Protein AF-0000000080270845 (afdb_homodimer)

Radius of gyration: 18.9 Å; Cα contacts (8 Å, |Δi|>4): 532; chains: 2; bounding box: 46×49×44 Å

Foldseek 3Di:
DPLLVVLQVLLVLLQVLLVVLQVCLVVVVLLSSLVSLVSSLVSLVVSVVSCVVSVHDDPVSLVSNLVSLLSSLFQSLLSSLCRLLVLVVVPPLSVVLSPLRSVLLNVLSVCVSPDDPPQFRAFDHSSVLSNVSSVVCNVCNVPSHPVVVNSVSSVVNSCRSNGRHGPGPD/DPLLVVLQVLLVLLQVLLVVLQVCLVVVVLLSSLVSLVSSLVSLVVSVVSCVVSVHDDPVSLVSNLVSLLSSLFQSLLSSLCSLLVLVVVPPLSVVLSPLRSVLLNVLSVCVSPDDPPQFRAFDHSSVLSNVSSVVCNVCNVPSHPVVVNSVSSVVNSCRSNGRHGPGPD

Sequence (340 aa):
MEKSFIPNILTFGNLVFGLLSLLMTFQANYKLSVIFILLAALMDRYDGQVARLLKVSSELGKELDSLADLVSFGVAPAVLIFILYDFISLGNLGYICFLVYPVAGAYRLARYNNSTFNNVYTGIPITLAGILVALYALVTLNSPHNFPLTIIIMFILSYLMVSKFQIKKRMEKSFIPNILTFGNLVFGLLSLLMTFQANYKLSVIFILLAALMDRYDGQVARLLKVSSELGKELDSLADLVSFGVAPAVLIFILYDFISLGNLGYICFLVYPVAGAYRLARYNNSTFNNVYTGIPITLAGILVALYALVTLNSPHNFPLTIIIMFILSYLMVSKFQIKKR

Nearest PDB structures (foldseek):
  7b1k-assembly1_A  TM=8.593E-01  e=4.204E-07  Methanocaldococcus jannaschii DSM 2661
  6wmv-assembly1_A  TM=6.850E-01  e=4.261E-03  Archaeoglobus fulgidus
  4mnd-assembly1_A-2  TM=7.074E-01  e=2.695E-02  Archaeoglobus fulgidus
  6wm5-assembly1_A  TM=6.655E-01  e=1.580E-02  Archaeoglobus fulgidus
  6h53-assembly1_A  TM=6.558E-01  e=4.598E-02  Mycobacterium tuberculosis H37Rv

Organism: NCBI:txid1552

pLDDT: mean 90.5, std 13.66, range [36.38, 98.94]

Structure (mmCIF, N/CA/C/O backbone):
data_AF-0000000080270845-model_v1
#
loop_
_entity.id
_entity.type
_entity.pdbx_description
1 polymer 'CDP-diacylglycerol--serine O-phosphatidyltransferase'
#
loop_
_atom_site.group_PDB
_atom_site.id
_atom_site.type_symbol
_atom_site.label_atom_id
_atom_site.label_alt_id
_atom_site.label_comp_id
_atom_site.label_asym_id
_atom_site.label_entity_id
_atom_site.label_seq_id
_atom_site.pdbx_PDB_ins_code
_atom_site.Cartn_x
_atom_site.Cartn_y
_atom_site.Cartn_z
_atom_site.occupancy
_atom_site.B_iso_or_equiv
_atom_site.auth_seq_id
_atom_site.auth_comp_id
_atom_site.auth_asym_id
_atom_site.auth_atom_id
_atom_site.pdbx_PDB_model_num
ATOM 1 N N . MET A 1 1 ? -12.016 25.062 -11.758 1 44.72 1 MET A N 1
ATOM 2 C CA . MET A 1 1 ? -11.539 23.703 -11.523 1 44.72 1 MET A CA 1
ATOM 3 C C . MET A 1 1 ? -10.141 23.703 -10.906 1 44.72 1 MET A C 1
ATOM 5 O O . MET A 1 1 ? -9.242 24.391 -11.414 1 44.72 1 MET A O 1
ATOM 9 N N . GLU A 1 2 ? -10.023 23.328 -9.562 1 66.5 2 GLU A N 1
ATOM 10 C CA . GLU A 1 2 ? -8.883 23.656 -8.711 1 66.5 2 GLU A CA 1
ATOM 11 C C . GLU A 1 2 ? -7.59 23.094 -9.281 1 66.5 2 GLU A C 1
ATOM 13 O O . GLU A 1 2 ? -7.59 22 -9.859 1 66.5 2 GLU A O 1
ATOM 18 N N . LYS A 1 3 ? -6.73 23.938 -9.836 1 78.88 3 LYS A N 1
ATOM 19 C CA . LYS A 1 3 ? -5.414 23.719 -10.43 1 78.88 3 LYS A CA 1
ATOM 20 C C . LYS A 1 3 ? -4.75 22.484 -9.82 1 78.88 3 LYS A C 1
ATOM 22 O O . LYS A 1 3 ? -3.861 21.875 -10.438 1 78.88 3 LYS A O 1
ATOM 27 N N . SER A 1 4 ? -5.25 22.031 -8.727 1 85.5 4 SER A N 1
ATOM 28 C CA . SER A 1 4 ? -4.633 20.891 -8.062 1 85.5 4 SER A CA 1
ATOM 29 C C . SER A 1 4 ? -5.203 19.578 -8.578 1 85.5 4 SER A C 1
ATOM 31 O O . SER A 1 4 ? -4.684 18.5 -8.266 1 85.5 4 SER A O 1
ATOM 33 N N . PHE A 1 5 ? -6.125 19.688 -9.469 1 84.44 5 PHE A N 1
ATOM 34 C CA . PHE A 1 5 ? -6.82 18.516 -9.984 1 84.44 5 PHE A CA 1
ATOM 35 C C . PHE A 1 5 ? -5.898 17.688 -10.875 1 84.44 5 PHE A C 1
ATOM 37 O O . PHE A 1 5 ? -5.883 16.453 -10.781 1 84.44 5 PHE A O 1
ATOM 44 N N . ILE A 1 6 ? -5.121 18.25 -11.664 1 86.31 6 ILE A N 1
ATOM 45 C CA . ILE A 1 6 ? -4.281 17.578 -12.641 1 86.31 6 ILE A CA 1
ATOM 46 C C . ILE A 1 6 ? -3.207 16.766 -11.922 1 86.31 6 ILE A C 1
ATOM 48 O O . ILE A 1 6 ? -3.086 15.555 -12.133 1 86.31 6 ILE A O 1
ATOM 52 N N . PRO A 1 7 ? -2.494 17.359 -11.016 1 88.38 7 PRO A N 1
ATOM 53 C CA . PRO A 1 7 ? -1.507 16.562 -10.281 1 88.38 7 PRO A CA 1
ATOM 54 C C . PRO A 1 7 ? -2.137 15.414 -9.508 1 88.38 7 PRO A C 1
ATOM 56 O O . PRO A 1 7 ? -1.547 14.336 -9.414 1 88.38 7 PRO A O 1
ATOM 59 N N . ASN A 1 8 ? -3.279 15.594 -9.039 1 90.81 8 ASN A N 1
ATOM 60 C CA . ASN A 1 8 ? -3.953 14.539 -8.289 1 90.81 8 ASN A CA 1
ATOM 61 C C . ASN A 1 8 ? -4.332 13.367 -9.18 1 90.81 8 ASN A C 1
ATOM 63 O O . ASN A 1 8 ? -4.246 12.211 -8.758 1 90.81 8 ASN A O 1
ATOM 67 N N . ILE A 1 9 ? -4.73 13.633 -10.352 1 92.94 9 ILE A N 1
ATOM 68 C CA . ILE A 1 9 ? -5.07 12.578 -11.305 1 92.94 9 ILE A CA 1
ATOM 69 C C . ILE A 1 9 ? -3.83 11.75 -11.617 1 92.94 9 ILE A C 1
ATOM 71 O O . ILE A 1 9 ? -3.904 10.523 -11.703 1 92.94 9 ILE A O 1
ATOM 75 N N . LEU A 1 10 ? -2.754 12.391 -11.742 1 94.81 10 LEU A N 1
ATOM 76 C CA . LEU A 1 10 ? -1.498 11.703 -12.008 1 94.81 10 LEU A CA 1
ATOM 77 C C . LEU A 1 10 ? -1.088 10.836 -10.82 1 94.81 10 LEU A C 1
ATOM 79 O O . LEU A 1 10 ? -0.604 9.719 -11 1 94.81 10 LEU A O 1
ATOM 83 N N . THR A 1 11 ? -1.332 11.367 -9.641 1 96.25 11 THR A N 1
ATOM 84 C CA . THR A 1 11 ? -1.023 10.602 -8.438 1 96.25 11 THR A CA 1
ATOM 85 C C . THR A 1 11 ? -1.903 9.359 -8.344 1 96.25 11 THR A C 1
ATOM 87 O O . THR A 1 11 ? -1.426 8.281 -7.984 1 96.25 11 THR A O 1
ATOM 90 N N . PHE A 1 12 ? -3.156 9.516 -8.711 1 97.19 12 PHE A N 1
ATOM 91 C CA . PHE A 1 12 ? -4.039 8.352 -8.758 1 97.19 12 PHE A CA 1
ATOM 92 C C . PHE A 1 12 ? -3.559 7.348 -9.797 1 97.19 12 PHE A C 1
ATOM 94 O O . PHE A 1 12 ? -3.65 6.137 -9.586 1 97.19 12 PHE A O 1
ATOM 101 N N . GLY A 1 13 ? -3.109 7.883 -10.906 1 98.19 13 GLY A N 1
ATOM 102 C CA . GLY A 1 13 ? -2.514 7.008 -11.906 1 98.19 13 GLY A CA 1
ATOM 103 C C . GLY A 1 13 ? -1.343 6.203 -11.367 1 98.19 13 GLY A C 1
ATOM 104 O O . GLY A 1 13 ? -1.231 5.008 -11.641 1 98.19 13 GLY A O 1
ATOM 105 N N . ASN A 1 14 ? -0.465 6.867 -10.617 1 98.5 14 ASN A N 1
ATOM 106 C CA . ASN A 1 14 ? 0.639 6.195 -9.938 1 98.5 14 ASN A CA 1
ATOM 107 C C . ASN A 1 14 ? 0.146 5.031 -9.086 1 98.5 14 ASN A C 1
ATOM 109 O O . ASN A 1 14 ? 0.632 3.906 -9.219 1 98.5 14 ASN A O 1
ATOM 113 N N . LEU A 1 15 ? -0.861 5.273 -8.297 1 98.69 15 LEU A N 1
ATOM 114 C CA . LEU A 1 15 ? -1.412 4.258 -7.41 1 98.69 15 LEU A CA 1
ATOM 115 C C . LEU A 1 15 ? -2.02 3.107 -8.211 1 98.69 15 LEU A C 1
ATOM 117 O O . LEU A 1 15 ? -1.788 1.938 -7.895 1 98.69 15 LEU A O 1
ATOM 121 N N . VAL A 1 16 ? -2.75 3.432 -9.227 1 98.81 16 VAL A N 1
ATOM 122 C CA . VAL A 1 16 ? -3.418 2.436 -10.055 1 98.81 16 VAL A CA 1
ATOM 123 C C . VAL A 1 16 ? -2.377 1.529 -10.711 1 98.81 16 VAL A C 1
ATOM 125 O O . VAL A 1 16 ? -2.521 0.304 -10.703 1 98.81 16 VAL A O 1
ATOM 128 N N . PHE A 1 17 ? -1.365 2.074 -11.258 1 98.81 17 PHE A N 1
ATOM 129 C CA . PHE A 1 17 ? -0.328 1.27 -11.891 1 98.81 17 PHE A CA 1
ATOM 130 C C . PHE A 1 17 ? 0.369 0.382 -10.867 1 98.81 17 PHE A C 1
ATOM 132 O O . PHE A 1 17 ? 0.731 -0.757 -11.172 1 98.81 17 PHE A O 1
ATOM 139 N N . GLY A 1 18 ? 0.6 0.923 -9.672 1 98.81 18 GLY A N 1
ATOM 140 C CA . GLY A 1 18 ? 1.15 0.096 -8.609 1 98.81 18 GLY A CA 1
ATOM 141 C C . GLY A 1 18 ? 0.282 -1.102 -8.273 1 98.81 18 GLY A C 1
ATOM 142 O O . GLY A 1 18 ? 0.784 -2.217 -8.125 1 98.81 18 GLY A O 1
ATOM 143 N N . LEU A 1 19 ? -1.007 -0.885 -8.195 1 98.81 19 LEU A N 1
ATOM 144 C CA . LEU A 1 19 ? -1.965 -1.943 -7.895 1 98.81 19 LEU A CA 1
ATOM 145 C C . LEU A 1 19 ? -2.021 -2.965 -9.023 1 98.81 19 LEU A C 1
ATOM 147 O O . LEU A 1 19 ? -2.08 -4.172 -8.773 1 98.81 19 LEU A O 1
ATOM 151 N N . LEU A 1 20 ? -1.988 -2.48 -10.203 1 98.69 20 LEU A N 1
ATOM 152 C CA . LEU A 1 20 ? -1.992 -3.383 -11.352 1 98.69 20 LEU A CA 1
ATOM 153 C C . LEU A 1 20 ? -0.717 -4.219 -11.391 1 98.69 20 LEU A C 1
ATOM 155 O O . LEU A 1 20 ? -0.747 -5.387 -11.789 1 98.69 20 LEU A O 1
ATOM 159 N N . SER A 1 21 ? 0.358 -3.586 -11.016 1 98.88 21 SER A N 1
ATOM 160 C CA . SER A 1 21 ? 1.605 -4.336 -10.945 1 98.88 21 SER A CA 1
ATOM 161 C C . SER A 1 21 ? 1.476 -5.539 -10.016 1 98.88 21 SER A C 1
ATOM 163 O O . SER A 1 21 ? 1.963 -6.629 -10.328 1 98.88 21 SER A O 1
ATOM 165 N N . LEU A 1 22 ? 0.827 -5.391 -8.93 1 98.44 22 LEU A N 1
ATOM 166 C CA . LEU A 1 22 ? 0.599 -6.48 -7.984 1 98.44 22 LEU A CA 1
ATOM 167 C C . LEU A 1 22 ? -0.185 -7.613 -8.641 1 98.44 22 LEU A C 1
ATOM 169 O O . LEU A 1 22 ? 0.186 -8.781 -8.516 1 98.44 22 LEU A O 1
ATOM 173 N N . LEU A 1 23 ? -1.202 -7.27 -9.359 1 97.75 23 LEU A N 1
ATOM 174 C CA . LEU A 1 23 ? -2.045 -8.281 -9.992 1 97.75 23 LEU A CA 1
ATOM 175 C C . LEU A 1 23 ? -1.276 -9.023 -11.078 1 97.75 23 LEU A C 1
ATOM 177 O O . LEU A 1 23 ? -1.434 -10.234 -11.227 1 97.75 23 LEU A O 1
ATOM 181 N N . MET A 1 24 ? -0.495 -8.266 -11.828 1 98.12 24 MET A N 1
ATOM 182 C CA . MET A 1 24 ? 0.273 -8.922 -12.883 1 98.12 24 MET A CA 1
ATOM 183 C C . MET A 1 24 ? 1.307 -9.867 -12.297 1 98.12 24 MET A C 1
ATOM 185 O O . MET A 1 24 ? 1.615 -10.906 -12.891 1 98.12 24 MET A O 1
ATOM 189 N N . THR A 1 25 ? 1.866 -9.461 -11.133 1 98.06 25 THR A N 1
ATOM 190 C CA . THR A 1 25 ? 2.789 -10.367 -10.453 1 98.06 25 THR A CA 1
ATOM 191 C C . THR A 1 25 ? 2.09 -11.664 -10.07 1 98.06 25 THR A C 1
ATOM 193 O O . THR A 1 25 ? 2.648 -12.75 -10.242 1 98.06 25 THR A O 1
ATOM 196 N N . PHE A 1 26 ? 0.869 -11.547 -9.625 1 93.69 26 PHE A N 1
ATOM 197 C CA . PHE A 1 26 ? 0.084 -12.711 -9.242 1 93.69 26 PHE A CA 1
ATOM 198 C C . PHE A 1 26 ? -0.216 -13.594 -10.453 1 93.69 26 PHE A C 1
ATOM 200 O O . PHE A 1 26 ? -0.319 -14.812 -10.328 1 93.69 26 PHE A O 1
ATOM 207 N N . GLN A 1 27 ? -0.349 -12.977 -11.586 1 94.75 27 GLN A N 1
ATOM 208 C CA . GLN A 1 27 ? -0.653 -13.703 -12.812 1 94.75 27 GLN A CA 1
ATOM 209 C C . GLN A 1 27 ? 0.621 -14.203 -13.492 1 94.75 27 GLN A C 1
ATOM 211 O O . GLN A 1 27 ? 0.58 -14.703 -14.617 1 94.75 27 GLN A O 1
ATOM 216 N N . ALA A 1 28 ? 1.725 -13.984 -12.922 1 95.94 28 ALA A N 1
ATOM 217 C CA . ALA A 1 28 ? 3.039 -14.414 -13.391 1 95.94 28 ALA A CA 1
ATOM 218 C C . ALA A 1 28 ? 3.424 -13.703 -14.688 1 95.94 28 ALA A C 1
ATOM 220 O O . ALA A 1 28 ? 4.156 -14.25 -15.516 1 95.94 28 ALA A O 1
ATOM 221 N N . ASN A 1 29 ? 2.75 -12.625 -14.914 1 97.5 29 ASN A N 1
ATOM 222 C CA . ASN A 1 29 ? 3.195 -11.727 -15.969 1 97.5 29 ASN A CA 1
ATOM 223 C C . ASN A 1 29 ? 4.168 -10.68 -15.438 1 97.5 29 ASN A C 1
ATOM 225 O O . ASN A 1 29 ? 3.812 -9.508 -15.297 1 97.5 29 ASN A O 1
ATOM 229 N N . TYR A 1 30 ? 5.367 -11.117 -15.219 1 98.19 30 TYR A N 1
ATOM 230 C CA . TYR A 1 30 ? 6.359 -10.32 -14.5 1 98.19 30 TYR A CA 1
ATOM 231 C C . TYR A 1 30 ? 6.82 -9.141 -15.352 1 98.19 30 TYR A C 1
ATOM 233 O O . TYR A 1 30 ? 7.094 -8.062 -14.82 1 98.19 30 TYR A O 1
ATOM 241 N N . LYS A 1 31 ? 6.891 -9.367 -16.656 1 98.31 31 LYS A N 1
ATOM 242 C CA . LYS A 1 31 ? 7.281 -8.273 -17.547 1 98.31 31 LYS A CA 1
ATOM 243 C C . LYS A 1 31 ? 6.309 -7.102 -17.438 1 98.31 31 LYS A C 1
ATOM 245 O O . LYS A 1 31 ? 6.73 -5.957 -17.266 1 98.31 31 LYS A O 1
ATOM 250 N N . LEU A 1 32 ? 5.066 -7.402 -17.5 1 98.62 32 LEU A N 1
ATOM 251 C CA . LEU A 1 32 ? 4.051 -6.359 -17.406 1 98.62 32 LEU A CA 1
ATOM 252 C C . LEU A 1 32 ? 4.043 -5.738 -16 1 98.62 32 LEU A C 1
ATOM 254 O O . LEU A 1 32 ? 3.779 -4.543 -15.859 1 98.62 32 LEU A O 1
ATOM 258 N N . SER A 1 33 ? 4.281 -6.562 -15 1 98.75 33 SER A N 1
ATOM 259 C CA . SER A 1 33 ? 4.391 -6.043 -13.648 1 98.75 33 SER A CA 1
ATOM 260 C C . SER A 1 33 ? 5.473 -4.973 -13.547 1 98.75 33 SER A C 1
ATOM 262 O O . SER A 1 33 ? 5.242 -3.898 -12.984 1 98.75 33 SER A O 1
ATOM 264 N N . VAL A 1 34 ? 6.605 -5.246 -14.141 1 98.81 34 VAL A N 1
ATOM 265 C CA . VAL A 1 34 ? 7.723 -4.309 -14.141 1 98.81 34 VAL A CA 1
ATOM 266 C C . VAL A 1 34 ? 7.336 -3.043 -14.898 1 98.81 34 VAL A C 1
ATOM 268 O O . VAL A 1 34 ? 7.621 -1.931 -14.453 1 98.81 34 VAL A O 1
ATOM 271 N N . ILE A 1 35 ? 6.715 -3.221 -16 1 98.81 35 ILE A N 1
ATOM 272 C CA . ILE A 1 35 ? 6.305 -2.092 -16.828 1 98.81 35 ILE A CA 1
ATOM 273 C C . ILE A 1 35 ? 5.363 -1.188 -16.047 1 98.81 35 ILE A C 1
ATOM 275 O O . ILE A 1 35 ? 5.477 0.039 -16.094 1 98.81 35 ILE A O 1
ATOM 279 N N . PHE A 1 36 ? 4.48 -1.752 -15.297 1 98.88 36 PHE A N 1
ATOM 280 C CA . PHE A 1 36 ? 3.523 -0.971 -14.516 1 98.88 36 PHE A CA 1
ATOM 281 C C . PHE A 1 36 ? 4.23 -0.191 -13.414 1 98.88 36 PHE A C 1
ATOM 283 O O . PHE A 1 36 ? 3.836 0.932 -13.094 1 98.88 36 PHE A O 1
ATOM 290 N N . ILE A 1 37 ? 5.27 -0.77 -12.805 1 98.88 37 ILE A N 1
ATOM 291 C CA . ILE A 1 37 ? 6.039 -0.03 -11.805 1 98.88 37 ILE A CA 1
ATOM 292 C C . ILE A 1 37 ? 6.723 1.164 -12.469 1 98.88 37 ILE A C 1
ATOM 294 O O . ILE A 1 37 ? 6.719 2.27 -11.922 1 98.88 37 ILE A O 1
ATOM 298 N N . LEU A 1 38 ? 7.254 0.928 -13.648 1 98.81 38 LEU A N 1
ATOM 299 C CA . LEU A 1 38 ? 7.945 1.993 -14.367 1 98.81 38 LEU A CA 1
ATOM 300 C C . LEU A 1 38 ? 6.961 3.072 -14.812 1 98.81 38 LEU A C 1
ATOM 302 O O . LEU A 1 38 ? 7.285 4.262 -14.781 1 98.81 38 LEU A O 1
ATOM 306 N N . LEU A 1 39 ? 5.805 2.693 -15.227 1 98.81 39 LEU A N 1
ATOM 307 C CA . LEU A 1 39 ? 4.77 3.662 -15.578 1 98.81 39 LEU A CA 1
ATOM 308 C C . LEU A 1 39 ? 4.34 4.469 -14.359 1 98.81 39 LEU A C 1
ATOM 310 O O . LEU A 1 39 ? 4.062 5.664 -14.461 1 98.81 39 LEU A O 1
ATOM 314 N N . ALA A 1 40 ? 4.211 3.777 -13.227 1 98.81 40 ALA A N 1
ATOM 315 C CA . ALA A 1 40 ? 3.912 4.484 -11.984 1 98.81 40 ALA A CA 1
ATOM 316 C C . ALA A 1 40 ? 4.961 5.555 -11.695 1 98.81 40 ALA A C 1
ATOM 318 O O . ALA A 1 40 ? 4.625 6.656 -11.242 1 98.81 40 ALA A O 1
ATOM 319 N N . ALA A 1 41 ? 6.227 5.223 -11.938 1 98.44 41 ALA A N 1
ATOM 320 C CA . ALA A 1 41 ? 7.312 6.172 -11.719 1 98.44 41 ALA A CA 1
ATOM 321 C C . ALA A 1 41 ? 7.172 7.391 -12.625 1 98.44 41 ALA A C 1
ATOM 323 O O . ALA A 1 41 ? 7.453 8.516 -12.219 1 98.44 41 ALA A O 1
ATOM 324 N N . LEU A 1 42 ? 6.762 7.145 -13.828 1 98 42 LEU A N 1
ATOM 325 C CA . LEU A 1 42 ? 6.527 8.234 -14.766 1 98 42 LEU A CA 1
ATOM 326 C C . LEU A 1 42 ? 5.41 9.148 -14.273 1 98 42 LEU A C 1
ATOM 328 O O . LEU A 1 42 ? 5.523 10.375 -14.336 1 98 42 LEU A O 1
ATOM 332 N N . MET A 1 43 ? 4.328 8.555 -13.789 1 97.75 43 MET A N 1
ATOM 333 C CA . MET A 1 43 ? 3.225 9.328 -13.234 1 97.75 43 MET A CA 1
ATOM 334 C C . MET A 1 43 ? 3.691 10.164 -12.047 1 97.75 43 MET A C 1
ATOM 336 O O . MET A 1 43 ? 3.287 11.32 -11.891 1 97.75 43 MET A O 1
ATOM 340 N N . ASP A 1 44 ? 4.488 9.539 -11.211 1 96.44 44 ASP A N 1
ATOM 341 C CA . ASP A 1 44 ? 5.02 10.211 -10.031 1 96.44 44 ASP A CA 1
ATOM 342 C C . ASP A 1 44 ? 5.855 11.43 -10.414 1 96.44 44 ASP A C 1
ATOM 344 O O . ASP A 1 44 ? 5.711 12.5 -9.82 1 96.44 44 ASP A O 1
ATOM 348 N N . ARG A 1 45 ? 6.719 11.25 -11.383 1 93.75 45 ARG A N 1
ATOM 349 C CA . ARG A 1 45 ? 7.574 12.328 -11.867 1 93.75 45 ARG A CA 1
ATOM 350 C C . ARG A 1 45 ? 6.742 13.492 -12.398 1 93.75 45 ARG A C 1
ATOM 352 O O . ARG A 1 45 ? 7 14.648 -12.07 1 93.75 45 ARG A O 1
ATOM 359 N N . TYR A 1 46 ? 5.738 13.156 -13.047 1 93.19 46 TYR A N 1
ATOM 360 C CA . TYR A 1 46 ? 4.945 14.188 -13.703 1 93.19 46 TYR A CA 1
ATOM 361 C C . TYR A 1 46 ? 4.012 14.875 -12.719 1 93.19 46 TYR A C 1
ATOM 363 O O . TYR A 1 46 ? 3.701 16.062 -12.867 1 93.19 46 TYR A O 1
ATOM 371 N N . ASP A 1 47 ? 3.523 14.117 -11.789 1 90.38 47 ASP A N 1
ATOM 372 C CA . ASP A 1 47 ? 2.641 14.781 -10.836 1 90.38 47 ASP A CA 1
ATOM 373 C C . ASP A 1 47 ? 3.404 15.812 -10.008 1 90.38 47 ASP A C 1
ATOM 375 O O . ASP A 1 47 ? 2.873 16.875 -9.695 1 90.38 47 ASP A O 1
ATOM 379 N N . GLY A 1 48 ? 4.652 15.531 -9.719 1 84.94 48 GLY A N 1
ATOM 380 C CA . GLY A 1 48 ? 5.496 16.5 -9.039 1 84.94 48 GLY A CA 1
ATOM 381 C C . GLY A 1 48 ? 5.816 17.703 -9.898 1 84.94 48 GLY A C 1
ATOM 382 O O . GLY A 1 48 ? 5.727 18.844 -9.43 1 84.94 48 GLY A O 1
ATOM 383 N N . GLN A 1 49 ? 6.148 17.484 -11.164 1 85.5 49 GLN A N 1
ATOM 384 C CA . GLN A 1 49 ? 6.508 18.562 -12.078 1 85.5 49 GLN A CA 1
ATOM 385 C C . GLN A 1 49 ? 5.316 19.469 -12.352 1 85.5 49 GLN A C 1
ATOM 387 O O . GLN A 1 49 ? 5.449 20.688 -12.352 1 85.5 49 GLN A O 1
ATOM 392 N N . VAL A 1 50 ? 4.227 18.844 -12.555 1 83 50 VAL A N 1
ATOM 393 C CA . VAL A 1 50 ? 3.018 19.594 -12.859 1 83 50 VAL A CA 1
ATOM 394 C C . VAL A 1 50 ? 2.598 20.422 -11.648 1 83 50 VAL A C 1
ATOM 396 O O . VAL A 1 50 ? 2.18 21.562 -11.789 1 83 50 VAL A O 1
ATOM 399 N N . ALA A 1 51 ? 2.68 19.891 -10.469 1 80.88 51 ALA A N 1
ATOM 400 C CA . ALA A 1 51 ? 2.361 20.625 -9.25 1 80.88 51 ALA A CA 1
ATOM 401 C C . ALA A 1 51 ? 3.266 21.844 -9.094 1 80.88 51 ALA A C 1
ATOM 403 O O . ALA A 1 51 ? 2.805 22.922 -8.711 1 80.88 51 ALA A O 1
ATOM 404 N N . ARG A 1 52 ? 4.523 21.656 -9.469 1 79.31 52 ARG A N 1
ATOM 405 C CA . ARG A 1 52 ? 5.484 22.75 -9.383 1 79.31 52 ARG A CA 1
ATOM 406 C C . ARG A 1 52 ? 5.207 23.812 -10.453 1 79.31 52 ARG A C 1
ATOM 408 O O . ARG A 1 52 ? 5.246 25.016 -10.172 1 79.31 52 ARG A O 1
ATOM 415 N N . LEU A 1 53 ? 4.926 23.359 -11.602 1 82.25 53 LEU A N 1
ATOM 416 C CA . LEU A 1 53 ? 4.68 24.25 -12.734 1 82.25 53 LEU A CA 1
ATOM 417 C C . LEU A 1 53 ? 3.43 25.094 -12.492 1 82.25 53 LEU A C 1
ATOM 419 O O . LEU A 1 53 ? 3.406 26.281 -12.82 1 82.25 53 LEU A O 1
ATOM 423 N N . LEU A 1 54 ? 2.449 24.406 -11.922 1 81.12 54 LEU A N 1
ATOM 424 C CA . LEU A 1 54 ? 1.189 25.094 -11.68 1 81.12 54 LEU A CA 1
ATOM 425 C C . LEU A 1 54 ? 1.231 25.859 -10.359 1 81.12 54 LEU A C 1
ATOM 427 O O . LEU A 1 54 ? 0.281 26.562 -10.016 1 81.12 54 LEU A O 1
ATOM 431 N N . LYS A 1 55 ? 2.373 25.719 -9.734 1 78.38 55 LYS A N 1
ATOM 432 C CA . LYS A 1 55 ? 2.57 26.359 -8.438 1 78.38 55 LYS A CA 1
ATOM 433 C C . LYS A 1 55 ? 1.442 26 -7.473 1 78.38 55 LYS A C 1
ATOM 435 O O . LYS A 1 55 ? 0.89 26.875 -6.805 1 78.38 55 LYS A O 1
ATOM 440 N N . VAL A 1 56 ? 0.994 24.859 -7.676 1 73.06 56 VAL A N 1
ATOM 441 C CA . VAL A 1 56 ? -0.03 24.375 -6.758 1 73.06 56 VAL A CA 1
ATOM 442 C C . VAL A 1 56 ? 0.543 23.25 -5.891 1 73.06 56 VAL A C 1
ATOM 444 O O . VAL A 1 56 ? 1.388 22.484 -6.344 1 73.06 56 VAL A O 1
ATOM 447 N N . SER A 1 57 ? 0.657 23.469 -4.582 1 68.88 57 SER A N 1
ATOM 448 C CA . SER A 1 57 ? 0.978 22.422 -3.623 1 68.88 57 SER A CA 1
ATOM 449 C C . SER A 1 57 ? -0.116 22.281 -2.568 1 68.88 57 SER A C 1
ATOM 451 O O . SER A 1 57 ? -0.501 23.266 -1.932 1 68.88 57 SER A O 1
ATOM 453 N N . SER A 1 58 ? -0.806 21.109 -2.828 1 80.06 58 SER A N 1
ATOM 454 C CA . SER A 1 58 ? -1.831 20.906 -1.812 1 80.06 58 SER A CA 1
ATOM 455 C C . SER A 1 58 ? -1.406 19.828 -0.811 1 80.06 58 SER A C 1
ATOM 457 O O . SER A 1 58 ? -0.675 18.906 -1.16 1 80.06 58 SER A O 1
ATOM 459 N N . GLU A 1 59 ? -1.749 20.047 0.334 1 84.44 59 GLU A N 1
ATOM 460 C CA . GLU A 1 59 ? -1.479 19.078 1.392 1 84.44 59 GLU A CA 1
ATOM 461 C C . GLU A 1 59 ? -2.133 17.734 1.089 1 84.44 59 GLU A C 1
ATOM 463 O O . GLU A 1 59 ? -1.565 16.688 1.386 1 84.44 59 GLU A O 1
ATOM 468 N N . LEU A 1 60 ? -3.256 17.828 0.476 1 88 60 LEU A N 1
ATOM 469 C CA . LEU A 1 60 ? -3.943 16.594 0.081 1 88 60 LEU A CA 1
ATOM 470 C C . LEU A 1 60 ? -3.115 15.812 -0.932 1 88 60 LEU A C 1
ATOM 472 O O . LEU A 1 60 ? -2.977 14.594 -0.814 1 88 60 LEU A O 1
ATOM 476 N N . GLY A 1 61 ? -2.627 16.516 -1.871 1 90 61 GLY A N 1
ATOM 477 C CA . GLY A 1 61 ? -1.801 15.883 -2.887 1 90 61 GLY A CA 1
ATOM 478 C C . GLY A 1 61 ? -0.546 15.242 -2.322 1 90 61 GLY A C 1
ATOM 479 O O . GLY A 1 61 ? -0.146 14.164 -2.754 1 90 61 GLY A O 1
ATOM 480 N N . LYS A 1 62 ? 0.034 15.875 -1.397 1 89.5 62 LYS A N 1
ATOM 481 C CA . LYS A 1 62 ? 1.235 15.352 -0.753 1 89.5 62 LYS A CA 1
ATOM 482 C C . LYS A 1 62 ? 0.943 14.047 -0.022 1 89.5 62 LYS A C 1
ATOM 484 O O . LYS A 1 62 ? 1.714 13.094 -0.119 1 89.5 62 LYS A O 1
ATOM 489 N N . GLU A 1 63 ? -0.161 14.047 0.663 1 92.56 63 GLU A N 1
ATOM 490 C CA . GLU A 1 63 ? -0.574 12.836 1.373 1 92.56 63 GLU A CA 1
ATOM 491 C C . GLU A 1 63 ? -0.873 11.703 0.4 1 92.56 63 GLU A C 1
ATOM 493 O O . GLU A 1 63 ? -0.434 10.57 0.608 1 92.56 63 GLU A O 1
ATOM 498 N N . LEU A 1 64 ? -1.573 12.055 -0.607 1 95.19 64 LEU A N 1
ATOM 499 C CA . LEU A 1 64 ? -1.925 11.055 -1.611 1 95.19 64 LEU A CA 1
ATOM 500 C C . LEU A 1 64 ? -0.676 10.5 -2.287 1 95.19 64 LEU A C 1
ATOM 502 O O . LEU A 1 64 ? -0.596 9.305 -2.564 1 95.19 64 LEU A O 1
ATOM 506 N N . ASP A 1 65 ? 0.205 11.383 -2.5 1 95.06 65 ASP A N 1
ATOM 507 C CA . ASP A 1 65 ? 1.455 11.016 -3.156 1 95.06 65 ASP A CA 1
ATOM 508 C C . ASP A 1 65 ? 2.232 10 -2.32 1 95.06 65 ASP A C 1
ATOM 510 O O . ASP A 1 65 ? 2.734 9 -2.85 1 95.06 65 ASP A O 1
ATOM 514 N N . SER A 1 66 ? 2.301 10.188 -1.088 1 96.56 66 SER A N 1
ATOM 515 C CA . SER A 1 66 ? 3.014 9.289 -0.19 1 96.56 66 SER A CA 1
ATOM 516 C C . SER A 1 66 ? 2.357 7.91 -0.151 1 96.56 66 SER A C 1
ATOM 518 O O . SER A 1 66 ? 3.045 6.887 -0.173 1 96.56 66 SER A O 1
ATOM 520 N N . LEU A 1 67 ? 1.052 7.891 -0.122 1 98.19 67 LEU A N 1
ATOM 521 C CA . LEU A 1 67 ? 0.3 6.641 -0.105 1 98.19 67 LEU A CA 1
ATOM 522 C C . LEU A 1 67 ? 0.524 5.855 -1.393 1 98.19 67 LEU A C 1
ATOM 524 O O . LEU A 1 67 ? 0.793 4.652 -1.352 1 98.19 67 LEU A O 1
ATOM 528 N N . ALA A 1 68 ? 0.455 6.57 -2.453 1 98.62 68 ALA A N 1
ATOM 529 C CA . ALA A 1 68 ? 0.665 5.945 -3.758 1 98.62 68 ALA A CA 1
ATOM 530 C C . ALA A 1 68 ? 2.088 5.41 -3.885 1 98.62 68 ALA A C 1
ATOM 532 O O . ALA A 1 68 ? 2.295 4.289 -4.359 1 98.62 68 ALA A O 1
ATOM 533 N N . ASP A 1 69 ? 3.002 6.223 -3.424 1 98.5 69 ASP A N 1
ATOM 534 C CA . ASP A 1 69 ? 4.41 5.863 -3.541 1 98.5 69 ASP A CA 1
ATOM 535 C C . ASP A 1 69 ? 4.719 4.578 -2.771 1 98.5 69 ASP A C 1
ATOM 537 O O . ASP A 1 69 ? 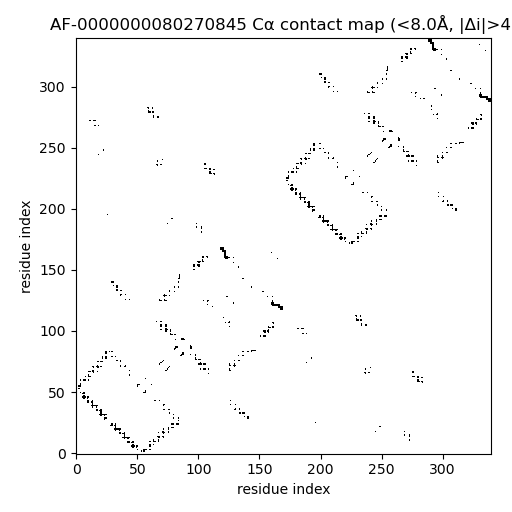5.492 3.74 -3.234 1 98.5 69 ASP A O 1
ATOM 541 N N . LEU A 1 70 ? 4.121 4.391 -1.646 1 98.81 70 LEU A N 1
ATOM 542 C CA . LEU A 1 70 ? 4.395 3.186 -0.873 1 98.81 70 LEU A CA 1
ATOM 543 C C 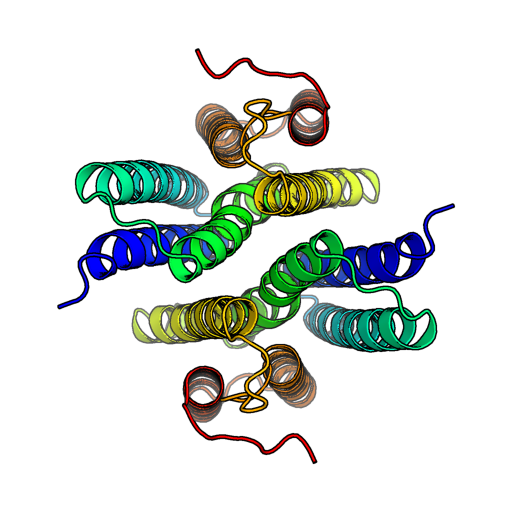. LEU A 1 70 ? 3.904 1.943 -1.61 1 98.81 70 LEU A C 1
ATOM 545 O O . LEU A 1 70 ? 4.594 0.92 -1.638 1 98.81 70 LEU A O 1
ATOM 549 N N . VAL A 1 71 ? 2.762 2.041 -2.182 1 98.88 71 VAL A N 1
ATOM 550 C CA . VAL A 1 71 ? 2.191 0.89 -2.875 1 98.88 71 VAL A CA 1
ATOM 551 C C . VAL A 1 71 ? 3 0.593 -4.137 1 98.88 71 VAL A C 1
ATOM 553 O O . VAL A 1 71 ? 3.402 -0.549 -4.367 1 98.88 71 VAL A O 1
ATOM 556 N N . SER A 1 72 ? 3.34 1.624 -4.895 1 98.94 72 SER A N 1
ATOM 557 C CA . SER A 1 72 ? 3.9 1.457 -6.234 1 98.94 72 SER A CA 1
ATOM 558 C C . SER A 1 72 ? 5.395 1.159 -6.172 1 98.94 72 SER A C 1
ATOM 560 O O . SER A 1 72 ? 5.93 0.462 -7.035 1 98.94 72 SER A O 1
ATOM 562 N N . PHE A 1 73 ? 6.039 1.717 -5.121 1 98.81 73 PHE A N 1
ATOM 563 C CA . PHE A 1 73 ? 7.496 1.64 -5.137 1 98.81 73 PHE A CA 1
ATOM 564 C C . PHE A 1 73 ? 8.016 0.904 -3.906 1 98.81 73 PHE A C 1
ATOM 566 O O . PHE A 1 73 ? 9.211 0.643 -3.791 1 98.81 73 PHE A O 1
ATOM 573 N N . GLY A 1 74 ? 7.164 0.61 -3.006 1 98.69 74 GLY A N 1
ATOM 574 C CA . GLY A 1 74 ? 7.5 -0.204 -1.848 1 98.69 74 GLY A CA 1
ATOM 575 C C . GLY A 1 74 ? 6.93 -1.608 -1.921 1 98.69 74 GLY A C 1
ATOM 576 O O . GLY A 1 74 ? 7.668 -2.574 -2.119 1 98.69 74 GLY A O 1
ATOM 577 N N . VAL A 1 75 ? 5.641 -1.701 -1.951 1 98.88 75 VAL A N 1
ATOM 578 C CA . VAL A 1 75 ? 4.93 -2.971 -1.845 1 98.88 75 VAL A CA 1
ATOM 579 C C . VAL A 1 75 ? 5.051 -3.742 -3.158 1 98.88 75 VAL A C 1
ATOM 581 O O . VAL A 1 75 ? 5.445 -4.91 -3.168 1 98.88 75 VAL A O 1
ATOM 584 N N . ALA A 1 76 ? 4.75 -3.117 -4.27 1 98.88 76 ALA A N 1
ATOM 585 C CA . ALA A 1 76 ? 4.699 -3.785 -5.57 1 98.88 76 ALA A CA 1
ATOM 586 C C . ALA A 1 76 ? 6.055 -4.391 -5.926 1 98.88 76 ALA A C 1
ATOM 588 O O . ALA A 1 76 ? 6.148 -5.582 -6.234 1 98.88 76 ALA A O 1
ATOM 589 N N . PRO A 1 77 ? 7.148 -3.613 -5.859 1 98.81 77 PRO A N 1
ATOM 590 C CA . PRO A 1 77 ? 8.43 -4.227 -6.199 1 98.81 77 PRO A CA 1
ATOM 591 C C . PRO A 1 77 ? 8.836 -5.328 -5.223 1 98.81 77 PRO A C 1
ATOM 593 O O . PRO A 1 77 ? 9.477 -6.309 -5.621 1 98.81 77 PRO A O 1
ATOM 596 N N . ALA A 1 78 ? 8.5 -5.168 -3.967 1 98.75 78 ALA A N 1
ATOM 597 C CA . ALA A 1 78 ? 8.828 -6.195 -2.98 1 98.75 78 ALA A CA 1
ATOM 598 C C . ALA A 1 78 ? 8.109 -7.504 -3.289 1 98.75 78 ALA A C 1
ATOM 600 O O . ALA A 1 78 ? 8.711 -8.578 -3.232 1 98.75 78 ALA A O 1
ATOM 601 N N . VAL A 1 79 ? 6.867 -7.441 -3.594 1 98.62 79 VAL A N 1
ATOM 602 C CA . VAL A 1 79 ? 6.082 -8.625 -3.93 1 98.62 79 VAL A CA 1
ATOM 603 C C . VAL A 1 79 ? 6.617 -9.25 -5.215 1 98.62 79 VAL A C 1
ATOM 605 O O . VAL A 1 79 ? 6.746 -10.477 -5.309 1 98.62 79 VAL A O 1
ATOM 608 N N . LEU A 1 80 ? 6.91 -8.406 -6.195 1 98.44 80 LEU A N 1
ATOM 609 C CA . LEU A 1 80 ? 7.461 -8.883 -7.457 1 98.44 80 LEU A CA 1
ATOM 610 C C . LEU A 1 80 ? 8.727 -9.703 -7.227 1 98.44 80 LEU A C 1
ATOM 612 O O . LEU A 1 80 ? 8.844 -10.82 -7.723 1 98.44 80 LEU A O 1
ATOM 616 N N . ILE A 1 81 ? 9.641 -9.148 -6.422 1 98.44 81 ILE A N 1
ATOM 617 C CA . ILE A 1 81 ? 10.914 -9.812 -6.164 1 98.44 81 ILE A CA 1
ATOM 618 C C . ILE A 1 81 ? 10.672 -11.109 -5.395 1 98.44 81 ILE A C 1
ATOM 620 O O . ILE A 1 81 ? 11.281 -12.133 -5.691 1 98.44 81 ILE A O 1
ATOM 624 N N . PHE A 1 82 ? 9.797 -11.086 -4.43 1 98.19 82 PHE A N 1
ATOM 625 C CA . PHE A 1 82 ? 9.523 -12.258 -3.598 1 98.19 82 PHE A CA 1
ATOM 626 C C . PHE A 1 82 ? 9.039 -13.43 -4.445 1 98.19 82 PHE A C 1
ATOM 628 O O . PHE A 1 82 ? 9.5 -14.555 -4.266 1 98.19 82 PHE A O 1
ATOM 635 N N . ILE A 1 83 ? 8.188 -13.133 -5.348 1 97.06 83 ILE A N 1
ATOM 636 C CA . ILE A 1 83 ? 7.559 -14.188 -6.137 1 97.06 83 ILE A CA 1
ATOM 637 C C . ILE A 1 83 ? 8.477 -14.594 -7.285 1 97.06 83 ILE A C 1
ATOM 639 O O . ILE A 1 83 ? 8.727 -15.781 -7.5 1 97.06 83 ILE A O 1
ATOM 643 N N . LEU A 1 84 ? 8.984 -13.602 -7.992 1 96.81 84 LEU A N 1
ATOM 644 C CA . LEU A 1 84 ? 9.812 -13.844 -9.172 1 96.81 84 LEU A CA 1
ATOM 645 C C . LEU A 1 84 ? 11.047 -14.672 -8.805 1 96.81 84 LEU A C 1
ATOM 647 O O . LEU A 1 84 ? 11.453 -15.547 -9.562 1 96.81 84 LEU A O 1
ATOM 651 N N . TYR A 1 85 ? 11.594 -14.43 -7.645 1 96.88 85 TYR A N 1
ATOM 652 C CA . TYR A 1 85 ? 12.844 -15.086 -7.266 1 96.88 85 TYR A CA 1
ATOM 653 C C . TYR A 1 85 ? 12.578 -16.25 -6.316 1 96.88 85 TYR A C 1
ATOM 655 O O . TYR A 1 85 ? 13.516 -16.812 -5.742 1 96.88 85 TYR A O 1
ATOM 663 N N . ASP A 1 86 ? 11.32 -16.594 -6.059 1 95.38 86 ASP A N 1
ATOM 664 C CA . ASP A 1 86 ? 10.922 -17.703 -5.215 1 95.38 86 ASP A CA 1
ATOM 665 C C . ASP A 1 86 ? 11.555 -17.609 -3.828 1 95.38 86 ASP A C 1
ATOM 667 O O . ASP A 1 86 ? 12.188 -18.547 -3.357 1 95.38 86 ASP A O 1
ATOM 671 N N . PHE A 1 87 ? 11.367 -16.438 -3.25 1 96.5 87 PHE A N 1
ATOM 672 C CA . PHE A 1 87 ? 11.953 -16.188 -1.94 1 96.5 87 PHE A CA 1
ATOM 673 C C . PHE A 1 87 ? 11.312 -17.078 -0.88 1 96.5 87 PHE A C 1
ATOM 675 O O . PHE A 1 87 ? 11.859 -17.234 0.214 1 96.5 87 PHE A O 1
ATOM 682 N N . ILE A 1 88 ? 10.18 -17.672 -1.179 1 94 88 ILE A N 1
ATOM 683 C CA . ILE A 1 88 ? 9.531 -18.609 -0.267 1 94 88 ILE A CA 1
ATOM 684 C C . ILE A 1 88 ? 10.469 -19.766 0.04 1 94 88 ILE A C 1
ATOM 686 O O . ILE A 1 88 ? 10.469 -20.297 1.154 1 94 88 ILE A O 1
ATOM 690 N N . SER A 1 89 ? 11.281 -20.188 -0.94 1 95.06 89 SER A N 1
ATOM 691 C CA . SER A 1 89 ? 12.203 -21.297 -0.789 1 95.06 89 SER A CA 1
ATOM 692 C C . SER A 1 89 ? 13.297 -20.984 0.227 1 95.06 89 SER A C 1
ATOM 694 O O . SER A 1 89 ? 13.953 -21.891 0.744 1 95.06 89 SER A O 1
ATOM 696 N N . LEU A 1 90 ? 13.477 -19.719 0.596 1 95.38 90 LEU A N 1
ATOM 697 C CA . LEU A 1 90 ? 14.508 -19.297 1.538 1 95.38 90 LEU A CA 1
ATOM 698 C C . LEU A 1 90 ? 13.969 -19.297 2.967 1 95.38 90 LEU A C 1
ATOM 700 O O . LEU A 1 90 ? 14.703 -19 3.91 1 95.38 90 LEU A O 1
ATOM 704 N N . GLY A 1 91 ? 12.695 -19.609 3.086 1 95.06 91 GLY A N 1
ATOM 705 C CA . GLY A 1 91 ? 12.102 -19.656 4.41 1 95.06 91 GLY A CA 1
ATOM 706 C C . GLY A 1 91 ? 12.039 -18.312 5.09 1 95.06 91 GLY A C 1
ATOM 707 O O . GLY A 1 91 ? 11.57 -17.328 4.5 1 95.06 91 GLY A O 1
ATOM 708 N N . ASN A 1 92 ? 12.5 -18.266 6.328 1 95.62 92 ASN A N 1
ATOM 709 C CA . ASN A 1 92 ? 12.398 -17.047 7.137 1 95.62 92 ASN A CA 1
ATOM 710 C C . ASN A 1 92 ? 13.219 -15.914 6.539 1 95.62 92 ASN A C 1
ATOM 712 O O . ASN A 1 92 ? 12.828 -14.75 6.625 1 95.62 92 ASN A O 1
ATOM 716 N N . LEU A 1 93 ? 14.312 -16.219 5.965 1 95.81 93 LEU A N 1
ATOM 717 C CA . LEU A 1 93 ? 15.148 -15.188 5.363 1 95.81 93 LEU A CA 1
ATOM 718 C C . LEU A 1 93 ? 14.422 -14.484 4.219 1 95.81 93 LEU A C 1
ATOM 720 O O . LEU A 1 93 ? 14.539 -13.273 4.051 1 95.81 93 LEU A O 1
ATOM 724 N N . GLY A 1 94 ? 13.664 -15.273 3.402 1 96.94 94 GLY A N 1
ATOM 725 C CA . GLY A 1 94 ? 12.875 -14.695 2.324 1 96.94 94 GLY A CA 1
ATOM 726 C C . GLY A 1 94 ? 11.828 -13.711 2.811 1 96.94 94 GLY A C 1
ATOM 727 O O . GLY A 1 94 ? 11.664 -12.641 2.227 1 96.94 94 GLY A O 1
ATOM 728 N N . TYR A 1 95 ? 11.195 -14.07 3.932 1 97.62 95 TYR A N 1
ATOM 729 C CA . TYR A 1 95 ? 10.164 -13.203 4.496 1 97.62 95 TYR A CA 1
ATOM 730 C C . TYR A 1 95 ? 10.773 -11.922 5.051 1 97.62 95 TYR A C 1
ATOM 732 O O . TYR A 1 95 ? 10.219 -10.836 4.879 1 97.62 95 TYR A O 1
ATOM 740 N N . ILE A 1 96 ? 11.867 -12.047 5.691 1 97.5 96 ILE A N 1
ATOM 741 C CA . ILE A 1 96 ? 12.531 -10.883 6.273 1 97.5 96 ILE A CA 1
ATOM 742 C C . ILE A 1 96 ? 12.953 -9.922 5.164 1 97.5 96 ILE A C 1
ATOM 744 O O . ILE A 1 96 ? 12.719 -8.711 5.262 1 97.5 96 ILE A O 1
ATOM 748 N N . CYS A 1 97 ? 13.57 -10.469 4.121 1 96.38 97 CYS A N 1
ATOM 749 C CA . CYS A 1 97 ? 14 -9.656 2.986 1 96.38 97 CYS A CA 1
ATOM 750 C C . CYS A 1 97 ? 12.82 -8.938 2.352 1 96.38 97 CYS A C 1
ATOM 752 O O . CYS A 1 97 ? 12.938 -7.77 1.969 1 96.38 97 CYS A O 1
ATOM 754 N N . PHE A 1 98 ? 11.711 -9.609 2.283 1 98 98 PHE A N 1
ATOM 755 C CA . PHE A 1 98 ? 10.484 -9.047 1.732 1 98 98 PHE A CA 1
ATOM 756 C C . PHE A 1 98 ? 9.977 -7.898 2.6 1 98 98 PHE A C 1
ATOM 758 O O . PHE A 1 98 ? 9.656 -6.82 2.09 1 98 98 PHE A O 1
ATOM 765 N N . LEU A 1 99 ? 9.984 -8.086 3.859 1 98.69 99 LEU A N 1
ATOM 766 C CA . LEU A 1 99 ? 9.352 -7.16 4.789 1 98.69 99 LEU A CA 1
ATOM 767 C C . LEU A 1 99 ? 10.195 -5.902 4.965 1 98.69 99 LEU A C 1
ATOM 769 O O . LEU A 1 99 ? 9.656 -4.797 5.062 1 98.69 99 LEU A O 1
ATOM 773 N N . VAL A 1 100 ? 11.445 -6.004 5.004 1 98.06 100 VAL A N 1
ATOM 774 C CA . VAL A 1 100 ? 12.344 -4.906 5.344 1 98.06 100 VAL A CA 1
ATOM 775 C C . VAL A 1 100 ? 12.219 -3.791 4.309 1 98.06 100 VAL A C 1
ATOM 777 O O . VAL A 1 100 ? 12.258 -2.607 4.652 1 98.06 100 VAL A O 1
ATOM 780 N N . TYR A 1 101 ? 11.992 -4.102 3.104 1 98.5 101 TYR A N 1
ATOM 781 C CA . TYR A 1 101 ? 12.008 -3.139 2.008 1 98.5 101 TYR A CA 1
ATOM 782 C C . TYR A 1 101 ? 10.805 -2.205 2.086 1 98.5 101 TYR A C 1
ATOM 784 O O . TYR A 1 101 ? 10.969 -0.987 2.207 1 98.5 101 TYR A O 1
ATOM 792 N N . PRO A 1 102 ? 9.555 -2.705 2.082 1 98.69 102 PRO A N 1
ATOM 793 C CA . PRO A 1 102 ? 8.422 -1.788 2.189 1 98.69 102 PRO A CA 1
ATOM 794 C C . PRO A 1 10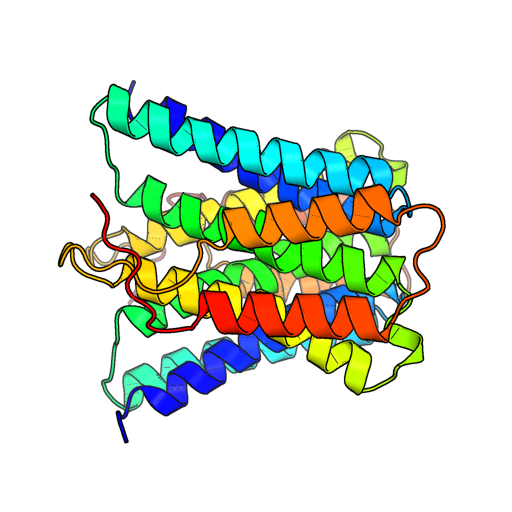2 ? 8.367 -1.065 3.533 1 98.69 102 PRO A C 1
ATOM 796 O O . PRO A 1 102 ? 7.898 0.073 3.607 1 98.69 102 PRO A O 1
ATOM 799 N N . VAL A 1 103 ? 8.781 -1.714 4.594 1 98.5 103 VAL A N 1
ATOM 800 C CA . VAL A 1 103 ? 8.773 -1.092 5.914 1 98.5 103 VAL A CA 1
ATOM 801 C C . VAL A 1 103 ? 9.742 0.089 5.938 1 98.5 103 VAL A C 1
ATOM 803 O O . VAL A 1 103 ? 9.406 1.165 6.438 1 98.5 103 VAL A O 1
ATOM 806 N N . ALA A 1 104 ? 10.961 -0.115 5.398 1 97.94 104 ALA A N 1
ATOM 807 C CA . A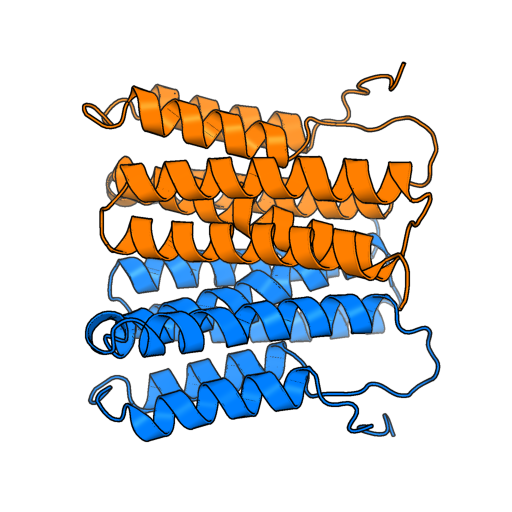LA A 1 104 ? 11.922 0.977 5.277 1 97.94 104 ALA A CA 1
ATOM 808 C C . ALA A 1 104 ? 11.359 2.109 4.422 1 97.94 104 ALA A C 1
ATOM 810 O O . ALA A 1 104 ? 11.555 3.287 4.734 1 97.94 104 ALA A O 1
ATOM 811 N N . GLY A 1 105 ? 10.695 1.726 3.367 1 97.69 105 GLY A N 1
ATOM 812 C CA . GLY A 1 105 ? 10.07 2.723 2.514 1 97.69 105 GLY A CA 1
ATOM 813 C C . GLY A 1 105 ? 9.008 3.541 3.227 1 97.69 105 GLY A C 1
ATOM 814 O O . GLY A 1 105 ? 8.945 4.762 3.07 1 97.69 105 GLY A O 1
ATOM 815 N N . ALA A 1 106 ? 8.172 2.857 4.008 1 97.88 106 ALA A N 1
ATOM 816 C CA . ALA A 1 106 ? 7.133 3.543 4.773 1 97.88 106 ALA A CA 1
ATOM 817 C C . ALA A 1 106 ? 7.742 4.523 5.77 1 97.88 106 ALA A C 1
ATOM 819 O O . ALA A 1 106 ? 7.262 5.648 5.918 1 97.88 106 ALA A O 1
ATOM 820 N N . TYR A 1 107 ? 8.734 4.086 6.402 1 95.69 107 TYR A N 1
ATOM 821 C CA . TYR A 1 107 ? 9.406 4.945 7.367 1 95.69 107 TYR A CA 1
ATOM 822 C C . TYR A 1 107 ? 10.016 6.164 6.684 1 95.69 107 TYR A C 1
ATOM 824 O O . TYR A 1 107 ? 9.898 7.285 7.184 1 95.69 107 TYR A O 1
ATOM 832 N N . ARG A 1 108 ? 10.68 5.941 5.59 1 94.62 108 ARG A N 1
ATOM 833 C CA . ARG A 1 108 ? 11.273 7.035 4.828 1 94.62 108 ARG A CA 1
ATOM 834 C C . ARG A 1 108 ? 10.219 8.062 4.43 1 94.62 108 ARG A C 1
ATOM 836 O O . ARG A 1 108 ? 10.438 9.266 4.559 1 94.62 108 ARG A O 1
ATOM 843 N N . LEU A 1 109 ? 9.156 7.641 3.936 1 95 109 LEU A N 1
ATOM 844 C CA . LEU A 1 109 ? 8.086 8.523 3.498 1 95 109 LEU A CA 1
ATOM 845 C C . LEU A 1 109 ? 7.516 9.312 4.672 1 95 109 LEU A C 1
ATOM 847 O O . LEU A 1 109 ? 7.27 10.516 4.559 1 95 109 LEU A O 1
ATOM 851 N N . ALA A 1 110 ? 7.266 8.609 5.773 1 93.38 110 ALA A N 1
ATOM 852 C CA . ALA A 1 110 ? 6.719 9.273 6.957 1 93.38 110 ALA A CA 1
ATOM 853 C C . ALA A 1 110 ? 7.672 10.344 7.473 1 93.38 110 ALA A C 1
ATOM 855 O O . ALA A 1 110 ? 7.242 11.445 7.836 1 93.38 110 ALA A O 1
ATOM 856 N N . ARG A 1 111 ? 8.938 10 7.473 1 90.25 111 ARG A N 1
ATOM 857 C CA . ARG A 1 111 ? 9.953 10.945 7.914 1 90.25 111 ARG A CA 1
ATOM 858 C C . ARG A 1 111 ? 10.039 12.141 6.969 1 90.25 111 ARG A C 1
ATOM 860 O O . ARG A 1 111 ? 10.172 13.281 7.41 1 90.25 111 ARG A O 1
ATOM 867 N N . TYR A 1 112 ? 9.977 11.859 5.762 1 87.94 112 TYR A N 1
ATOM 868 C CA . TYR A 1 112 ? 10.047 12.914 4.75 1 87.94 112 TYR A CA 1
ATOM 869 C C . TYR A 1 112 ? 8.867 13.867 4.879 1 87.94 112 TYR A C 1
ATOM 871 O O . TYR A 1 112 ? 9.039 15.086 4.785 1 87.94 112 TYR A O 1
ATOM 879 N N . ASN A 1 113 ? 7.703 13.359 5.094 1 86.5 113 ASN A N 1
ATOM 880 C CA . ASN A 1 113 ? 6.504 14.18 5.211 1 86.5 113 ASN A CA 1
ATOM 881 C C . ASN A 1 113 ? 6.551 15.062 6.449 1 86.5 113 ASN A C 1
ATOM 883 O O . ASN A 1 113 ? 5.879 16.094 6.508 1 86.5 113 ASN A O 1
ATOM 887 N N . ASN A 1 114 ? 7.25 14.617 7.406 1 81.38 114 ASN A N 1
ATOM 888 C CA . ASN A 1 114 ? 7.312 15.367 8.656 1 81.38 114 ASN A CA 1
ATOM 889 C C . ASN A 1 114 ? 8.523 16.297 8.703 1 81.38 114 ASN A C 1
ATOM 891 O O . ASN A 1 114 ? 8.695 17.047 9.656 1 81.38 114 ASN A O 1
ATOM 895 N N . SER A 1 115 ? 9.453 16.047 7.82 1 72.69 115 SER A N 1
ATOM 896 C CA . SER A 1 115 ? 10.641 16.891 7.84 1 72.69 115 SER A CA 1
ATOM 897 C C . SER A 1 115 ? 10.305 18.312 7.363 1 72.69 115 SER A C 1
ATOM 899 O O . SER A 1 115 ? 9.461 18.484 6.48 1 72.69 115 SER A O 1
ATOM 901 N N . THR A 1 116 ? 10.227 19.172 8.289 1 57.94 116 THR A N 1
ATOM 902 C CA . THR A 1 116 ? 10.188 20.578 7.902 1 57.94 116 THR A CA 1
ATOM 903 C C . THR A 1 116 ? 11.328 20.891 6.938 1 57.94 116 THR A C 1
ATOM 905 O O . THR A 1 116 ? 12.328 20.188 6.891 1 57.94 116 THR A O 1
ATOM 908 N N . PHE A 1 117 ? 11.086 21.875 5.922 1 46.91 117 PHE A N 1
ATOM 909 C CA . PHE A 1 117 ? 11.922 22.453 4.875 1 46.91 117 PHE A CA 1
ATOM 910 C C . PHE A 1 117 ? 13.367 22.594 5.348 1 46.91 117 PHE A C 1
ATOM 912 O O . PHE A 1 117 ? 13.922 23.688 5.363 1 46.91 117 PHE A O 1
ATOM 919 N N . ASN A 1 118 ? 13.742 21.953 6.469 1 48.09 118 ASN A N 1
ATOM 920 C CA . ASN A 1 118 ? 15.102 22.469 6.602 1 48.09 118 ASN A CA 1
ATOM 921 C C . ASN A 1 118 ? 16.031 21.844 5.57 1 48.09 118 ASN A C 1
ATOM 923 O O . ASN A 1 118 ? 17.234 21.672 5.828 1 48.09 118 ASN A O 1
ATOM 927 N N . ASN A 1 119 ? 15.719 21.719 4.344 1 48.59 119 ASN A N 1
ATOM 928 C CA . ASN A 1 119 ? 16.562 21.562 3.17 1 48.59 119 ASN A CA 1
ATOM 929 C C . ASN A 1 119 ? 17.359 20.25 3.227 1 48.59 119 ASN A C 1
ATOM 931 O O . ASN A 1 119 ? 18.391 20.125 2.57 1 48.59 119 ASN A O 1
ATOM 935 N N . VAL A 1 120 ? 17.297 19.516 4.301 1 50.06 120 VAL A N 1
ATOM 936 C CA . VAL A 1 120 ? 18.188 18.359 4.285 1 50.06 120 VAL A CA 1
ATOM 937 C C . VAL A 1 120 ? 17.391 17.078 4.051 1 50.06 120 VAL A C 1
ATOM 939 O O . VAL A 1 120 ? 16.531 16.719 4.867 1 50.06 120 VAL A O 1
ATOM 942 N N . TYR A 1 121 ? 17.141 16.812 2.865 1 59.31 121 TYR A N 1
ATOM 943 C CA . TYR A 1 121 ? 16.5 15.539 2.553 1 59.31 121 TYR A CA 1
ATOM 944 C C . TYR A 1 121 ? 17.484 14.391 2.721 1 59.31 121 TYR A C 1
ATOM 946 O O . TYR A 1 121 ? 18.609 14.445 2.225 1 59.31 121 TYR A O 1
ATOM 954 N N . THR A 1 122 ? 17.203 13.43 3.771 1 65.5 122 THR A N 1
ATOM 955 C CA . THR A 1 122 ? 18.109 12.336 4.086 1 65.5 122 THR A CA 1
ATOM 956 C C . THR A 1 122 ? 17.578 11.016 3.553 1 65.5 122 THR A C 1
ATOM 958 O O . THR A 1 122 ? 16.359 10.766 3.596 1 65.5 122 THR A O 1
ATOM 961 N N . GLY A 1 123 ? 18.328 10.312 2.66 1 80.81 123 GLY A N 1
ATOM 962 C CA . GLY A 1 123 ? 18.078 8.992 2.107 1 80.81 123 GLY A CA 1
ATOM 963 C C . GLY A 1 123 ? 17.625 9.023 0.662 1 80.81 123 GLY A C 1
ATOM 964 O O . GLY A 1 123 ? 17.125 10.047 0.182 1 80.81 123 GLY A O 1
ATOM 965 N N . ILE A 1 124 ? 17.719 7.961 -0.027 1 91.81 124 ILE A N 1
ATOM 966 C CA . ILE A 1 124 ? 17.297 7.922 -1.422 1 91.81 124 ILE A CA 1
ATOM 967 C C . ILE A 1 124 ? 15.766 7.863 -1.494 1 91.81 124 ILE A C 1
ATOM 969 O O . ILE A 1 124 ? 15.125 7.203 -0.672 1 91.81 124 ILE A O 1
ATOM 973 N N . PRO A 1 125 ? 15.195 8.516 -2.449 1 94.38 125 PRO A N 1
ATOM 974 C CA . PRO A 1 125 ? 13.734 8.445 -2.611 1 94.38 125 PRO A CA 1
ATOM 975 C C . PRO A 1 125 ? 13.242 7.035 -2.916 1 94.38 125 PRO A C 1
ATOM 977 O O . PRO A 1 125 ? 13.922 6.273 -3.605 1 94.38 125 PRO A O 1
ATOM 980 N N . ILE A 1 126 ? 12.102 6.73 -2.361 1 97.31 126 ILE A N 1
ATOM 981 C CA . ILE A 1 126 ? 11.508 5.41 -2.537 1 97.31 126 ILE A CA 1
ATOM 982 C C . ILE A 1 126 ? 11.242 5.152 -4.02 1 97.31 126 ILE A C 1
ATOM 984 O O . ILE A 1 126 ? 11.328 4.016 -4.484 1 97.31 126 ILE A O 1
ATOM 988 N N . THR A 1 127 ? 10.922 6.207 -4.793 1 97.75 127 THR A N 1
ATOM 989 C CA . THR A 1 127 ? 10.688 6.086 -6.23 1 97.75 127 THR A CA 1
ATOM 990 C C . THR A 1 127 ? 11.93 5.551 -6.938 1 97.75 127 THR A C 1
ATOM 992 O O . THR A 1 127 ? 11.836 4.633 -7.758 1 97.75 127 THR A O 1
ATOM 995 N N . LEU A 1 128 ? 13.047 6.094 -6.605 1 97.44 128 LEU A N 1
ATOM 996 C CA . LEU A 1 128 ? 14.305 5.633 -7.188 1 97.44 128 LEU A CA 1
ATOM 997 C C . LEU A 1 128 ? 14.586 4.184 -6.805 1 97.44 128 LEU A C 1
ATOM 999 O O . LEU A 1 128 ? 14.992 3.381 -7.645 1 97.44 128 LEU A O 1
ATOM 1003 N N . ALA A 1 129 ? 14.406 3.885 -5.555 1 98 129 ALA A N 1
ATOM 1004 C CA . ALA A 1 129 ? 14.594 2.508 -5.105 1 98 129 ALA A CA 1
ATOM 1005 C C . ALA A 1 129 ? 13.688 1.552 -5.867 1 98 129 ALA A C 1
ATOM 1007 O O . ALA A 1 129 ? 14.117 0.484 -6.305 1 98 129 ALA A O 1
ATOM 1008 N N . GLY A 1 130 ? 12.406 1.911 -6.027 1 98.56 130 GLY A N 1
ATOM 1009 C CA . GLY A 1 130 ? 11.453 1.092 -6.762 1 98.56 130 GLY A CA 1
ATOM 1010 C C . GLY A 1 130 ? 11.844 0.881 -8.211 1 98.56 130 GLY A C 1
ATOM 1011 O O . GLY A 1 130 ? 11.711 -0.223 -8.742 1 98.56 130 GLY A O 1
ATOM 1012 N N . ILE A 1 131 ? 12.32 1.933 -8.852 1 98.56 131 ILE A N 1
ATOM 1013 C CA . ILE A 1 131 ? 12.758 1.856 -10.234 1 98.56 131 ILE A CA 1
ATOM 1014 C C . ILE A 1 131 ? 13.945 0.898 -10.352 1 98.56 131 ILE A C 1
ATOM 1016 O O . ILE A 1 131 ? 13.984 0.06 -11.258 1 98.56 131 ILE A O 1
ATOM 1020 N N . LEU A 1 132 ? 14.852 1.033 -9.445 1 98.38 132 LEU A N 1
ATOM 1021 C CA . LEU A 1 132 ? 16.047 0.196 -9.477 1 98.38 132 LEU A CA 1
ATOM 1022 C C . LEU A 1 132 ? 15.68 -1.275 -9.305 1 98.38 132 LEU A C 1
ATOM 1024 O O . LEU A 1 132 ? 16.203 -2.137 -10.016 1 98.38 132 LEU A O 1
ATOM 1028 N N . VAL A 1 133 ? 14.812 -1.564 -8.406 1 98.5 133 VAL A N 1
ATOM 1029 C CA . VAL A 1 133 ? 14.367 -2.938 -8.188 1 98.5 133 VAL A CA 1
ATOM 1030 C C . VAL A 1 133 ? 13.648 -3.455 -9.43 1 98.5 133 VAL A C 1
ATOM 1032 O O . VAL A 1 133 ? 13.859 -4.598 -9.852 1 98.5 133 VAL A O 1
ATOM 1035 N N . ALA A 1 134 ? 12.789 -2.615 -10.008 1 98.56 134 ALA A N 1
ATOM 1036 C CA . ALA A 1 134 ? 12.047 -2.996 -11.211 1 98.56 134 ALA A CA 1
ATOM 1037 C C . ALA A 1 134 ? 12.992 -3.281 -12.367 1 98.56 134 ALA A C 1
ATOM 1039 O O . ALA A 1 134 ? 12.828 -4.27 -13.086 1 98.56 134 ALA A O 1
ATOM 1040 N N . LEU A 1 135 ? 13.969 -2.469 -12.523 1 98.31 135 LEU A N 1
ATOM 1041 C CA . LEU A 1 135 ? 14.93 -2.656 -13.602 1 98.31 135 LEU A CA 1
ATOM 1042 C C . LEU A 1 135 ? 15.766 -3.91 -13.375 1 98.31 135 LEU A C 1
ATOM 1044 O O . LEU A 1 135 ? 16.062 -4.648 -14.32 1 98.31 135 LEU A O 1
ATOM 1048 N N . TYR A 1 136 ? 16.188 -4.09 -12.117 1 98.25 136 TYR A N 1
ATOM 1049 C CA . TYR A 1 136 ? 16.906 -5.316 -11.781 1 98.25 136 TYR A CA 1
ATOM 1050 C C . TYR A 1 136 ? 16.094 -6.547 -12.156 1 98.25 136 TYR A C 1
ATOM 1052 O O . TYR A 1 136 ? 16.625 -7.488 -12.758 1 98.25 136 TYR A O 1
ATOM 1060 N N . ALA A 1 137 ? 14.789 -6.547 -11.844 1 98.19 137 ALA A N 1
ATOM 1061 C CA . ALA A 1 137 ? 13.898 -7.656 -12.172 1 98.19 137 ALA A CA 1
ATOM 1062 C C . ALA A 1 137 ? 13.781 -7.832 -13.68 1 98.19 137 ALA A C 1
ATOM 1064 O O . ALA A 1 137 ? 13.75 -8.953 -14.188 1 98.19 137 ALA A O 1
ATOM 1065 N N . LEU A 1 138 ? 13.727 -6.699 -14.398 1 97.44 138 LEU A N 1
ATOM 1066 C CA . LEU A 1 138 ? 13.547 -6.73 -15.844 1 97.44 138 LEU A CA 1
ATOM 1067 C C . LEU A 1 138 ? 14.75 -7.383 -16.531 1 97.44 138 LEU A C 1
ATOM 1069 O O . LEU A 1 138 ? 14.586 -8.219 -17.406 1 97.44 138 LEU A O 1
ATOM 1073 N N . VAL A 1 139 ? 15.922 -7.074 -16.062 1 96.5 139 VAL A N 1
ATOM 1074 C CA . VAL A 1 139 ? 17.156 -7.555 -16.688 1 96.5 139 VAL A CA 1
ATOM 1075 C C . VAL A 1 139 ? 17.359 -9.023 -16.344 1 96.5 139 VAL A C 1
ATOM 1077 O O . VAL A 1 139 ? 17.938 -9.781 -17.141 1 96.5 139 VAL A O 1
ATOM 1080 N N . THR A 1 140 ? 16.859 -9.461 -15.219 1 96.44 140 THR A N 1
ATOM 1081 C CA . THR A 1 140 ? 17.094 -10.836 -14.773 1 96.44 140 THR A CA 1
ATOM 1082 C C . THR A 1 140 ? 15.828 -11.672 -14.93 1 96.44 140 THR A C 1
ATOM 1084 O O . THR A 1 140 ? 15.695 -12.727 -14.305 1 96.44 140 THR A O 1
ATOM 1087 N N . LEU A 1 141 ? 14.898 -11.227 -15.703 1 94.62 141 LEU A N 1
ATOM 1088 C CA . LEU A 1 141 ? 13.578 -11.844 -15.836 1 94.62 141 LEU A CA 1
ATOM 1089 C C . LEU A 1 141 ? 13.695 -13.297 -16.281 1 94.62 141 LEU A C 1
ATOM 1091 O O . LEU A 1 141 ? 12.93 -14.148 -15.828 1 94.62 141 LEU A O 1
ATOM 1095 N N . ASN A 1 142 ? 14.68 -13.602 -17.141 1 91.81 142 ASN A N 1
ATOM 1096 C CA . ASN A 1 142 ? 14.828 -14.938 -17.703 1 91.81 142 ASN A CA 1
ATOM 1097 C C . ASN A 1 142 ? 15.703 -15.828 -16.828 1 91.81 142 ASN A C 1
ATOM 1099 O O . ASN A 1 142 ? 15.758 -17.047 -17.031 1 91.81 142 ASN A O 1
ATOM 1103 N N . SER A 1 143 ? 16.406 -15.234 -15.805 1 91.12 143 SER A N 1
ATOM 1104 C CA . SER A 1 143 ? 17.266 -16.016 -14.906 1 91.12 143 SER A CA 1
ATOM 1105 C C . SER A 1 143 ? 17.203 -15.453 -13.484 1 91.12 143 SER A C 1
ATOM 1107 O O . SER A 1 143 ? 18.234 -15.023 -12.945 1 91.12 143 SER A O 1
ATOM 1109 N N . PRO A 1 144 ? 16.031 -15.508 -12.914 1 87.38 144 PRO A N 1
ATOM 1110 C CA . PRO A 1 144 ? 15.883 -14.961 -11.57 1 87.38 144 PRO A CA 1
ATOM 1111 C C . PRO A 1 144 ? 16.375 -15.922 -10.484 1 87.38 144 PRO A C 1
ATOM 1113 O O . PRO A 1 144 ? 15.594 -16.328 -9.617 1 87.38 144 PRO A O 1
ATOM 1116 N N . HIS A 1 145 ? 17.688 -16.312 -10.445 1 86.12 145 HIS A N 1
ATOM 1117 C CA . HIS A 1 145 ? 18.172 -17.344 -9.555 1 86.12 145 HIS A CA 1
ATOM 1118 C C . HIS A 1 145 ? 19.297 -16.812 -8.656 1 86.12 145 HIS A C 1
ATOM 1120 O O . HIS A 1 145 ? 19.781 -17.547 -7.785 1 86.12 145 HIS A O 1
ATOM 1126 N N . ASN A 1 146 ? 19.609 -15.594 -8.828 1 92.06 146 ASN A N 1
ATOM 1127 C CA . ASN A 1 146 ? 20.703 -15.055 -8.023 1 92.06 146 ASN A CA 1
ATOM 1128 C C . ASN A 1 146 ? 20.203 -14.531 -6.684 1 92.06 146 ASN A C 1
ATOM 1130 O O . ASN A 1 146 ? 20.062 -13.32 -6.504 1 92.06 146 ASN A O 1
ATOM 1134 N N . PHE A 1 147 ? 20.078 -15.43 -5.707 1 93.5 147 PHE A N 1
ATOM 1135 C CA . PHE A 1 147 ? 19.516 -15.102 -4.402 1 93.5 147 PHE A CA 1
ATOM 1136 C C . PHE A 1 147 ? 20.406 -14.109 -3.662 1 93.5 147 PHE A C 1
ATOM 1138 O O . PHE A 1 147 ? 19.938 -13.062 -3.211 1 93.5 147 PHE A O 1
ATOM 1145 N N . PRO A 1 148 ? 21.719 -14.391 -3.574 1 94.94 148 PRO A N 1
ATOM 1146 C CA . PRO A 1 148 ? 22.562 -13.5 -2.775 1 94.94 148 PRO A CA 1
ATOM 1147 C C . PRO A 1 148 ? 22.547 -12.062 -3.273 1 94.94 148 PRO A C 1
ATOM 1149 O O . PRO A 1 148 ? 22.422 -11.133 -2.475 1 94.94 148 PRO A O 1
ATOM 1152 N N . LEU A 1 149 ? 22.641 -11.922 -4.566 1 96.19 149 LEU A N 1
ATOM 1153 C CA . LEU A 1 149 ? 22.656 -10.578 -5.129 1 96.19 149 LEU A CA 1
ATOM 1154 C C . LEU A 1 149 ? 21.328 -9.859 -4.855 1 96.19 149 LEU A C 1
ATOM 1156 O O . LEU A 1 149 ? 21.328 -8.68 -4.512 1 96.19 149 LEU A O 1
ATOM 1160 N N . THR A 1 150 ? 20.266 -10.562 -5.07 1 97.38 150 THR A N 1
ATOM 1161 C CA . THR A 1 150 ? 18.938 -9.984 -4.867 1 97.38 150 THR A CA 1
ATOM 1162 C C . THR A 1 150 ? 18.75 -9.57 -3.408 1 97.38 150 THR A C 1
ATOM 1164 O O . THR A 1 150 ? 18.25 -8.484 -3.127 1 97.38 150 THR A O 1
ATOM 1167 N N . ILE A 1 151 ? 19.188 -10.414 -2.482 1 97.69 151 ILE A N 1
ATOM 1168 C CA . ILE A 1 151 ? 19.094 -10.133 -1.054 1 97.69 151 ILE A CA 1
ATOM 1169 C C . ILE A 1 151 ? 19.922 -8.883 -0.726 1 97.69 151 ILE A C 1
ATOM 1171 O O . ILE A 1 151 ? 19.438 -7.988 -0.021 1 97.69 151 ILE A O 1
ATOM 1175 N N . ILE A 1 152 ? 21.078 -8.797 -1.251 1 97.69 152 ILE A N 1
ATOM 1176 C CA . ILE A 1 152 ? 21.969 -7.672 -1.013 1 97.69 152 ILE A CA 1
ATOM 1177 C C . ILE A 1 152 ? 21.328 -6.387 -1.533 1 97.69 152 ILE A C 1
ATOM 1179 O O . ILE A 1 152 ? 21.312 -5.363 -0.845 1 97.69 152 ILE A O 1
ATOM 1183 N N . ILE A 1 153 ? 20.766 -6.426 -2.729 1 97.56 153 ILE A N 1
ATOM 1184 C CA . ILE A 1 153 ? 20.141 -5.262 -3.338 1 97.56 153 ILE A CA 1
ATOM 1185 C C . ILE A 1 153 ? 18.969 -4.789 -2.465 1 97.56 153 ILE A C 1
ATOM 1187 O O . ILE A 1 153 ? 18.859 -3.596 -2.178 1 97.56 153 ILE A O 1
ATOM 1191 N N . MET A 1 154 ? 18.125 -5.719 -1.999 1 97.75 154 MET A N 1
ATOM 1192 C CA . MET A 1 154 ? 16.969 -5.375 -1.189 1 97.75 154 MET A CA 1
ATOM 1193 C C . MET A 1 154 ? 17.391 -4.738 0.13 1 97.75 154 MET A C 1
ATOM 1195 O O . MET A 1 154 ? 16.812 -3.74 0.558 1 97.75 154 MET A O 1
ATOM 1199 N N . PHE A 1 155 ? 18.406 -5.23 0.747 1 97.81 155 PHE A N 1
ATOM 1200 C CA . PHE A 1 155 ? 18.859 -4.703 2.029 1 97.81 155 PHE A CA 1
ATOM 1201 C C . PHE A 1 155 ? 19.562 -3.367 1.848 1 97.81 155 PHE A C 1
ATOM 1203 O O . PHE A 1 155 ? 19.391 -2.449 2.65 1 97.81 155 PHE A O 1
ATOM 1210 N N . ILE A 1 156 ? 20.375 -3.268 0.845 1 97.56 156 ILE A N 1
ATOM 1211 C CA . ILE A 1 156 ? 21.109 -2.033 0.598 1 97.56 156 ILE A CA 1
ATOM 1212 C C . ILE A 1 156 ? 20.125 -0.896 0.308 1 97.56 156 ILE A C 1
ATOM 1214 O O . ILE A 1 156 ? 20.25 0.195 0.871 1 97.56 156 ILE A O 1
ATOM 1218 N N . LEU A 1 157 ? 19.188 -1.166 -0.597 1 97.81 157 LEU A N 1
ATOM 1219 C CA . LEU A 1 157 ? 18.219 -0.133 -0.936 1 97.81 157 LEU A CA 1
ATOM 1220 C C . LEU A 1 157 ? 17.391 0.246 0.282 1 97.81 157 LEU A C 1
ATOM 1222 O O . LEU A 1 157 ? 17.047 1.417 0.469 1 97.81 157 LEU A O 1
ATOM 1226 N N . SER A 1 158 ? 17.047 -0.765 1.138 1 98 158 SER A N 1
ATOM 1227 C CA . SER A 1 158 ? 16.312 -0.484 2.371 1 98 158 SER A CA 1
ATOM 1228 C C . SER A 1 158 ? 17.125 0.412 3.301 1 98 158 SER A C 1
ATOM 1230 O O . SER A 1 158 ? 16.609 1.379 3.855 1 98 158 SER A O 1
ATOM 1232 N N . TYR A 1 159 ? 18.359 0.116 3.406 1 96.38 159 TYR A N 1
ATOM 1233 C CA . TYR A 1 159 ? 19.25 0.896 4.258 1 96.38 159 TYR A CA 1
ATOM 1234 C C . TYR A 1 159 ? 19.406 2.318 3.73 1 96.38 159 TYR A C 1
ATOM 1236 O O . TYR A 1 159 ? 19.375 3.279 4.5 1 96.38 159 TYR A O 1
ATOM 1244 N N . LEU A 1 160 ? 19.609 2.438 2.447 1 95.31 160 LEU A N 1
ATOM 1245 C CA . LEU A 1 160 ? 19.812 3.742 1.826 1 95.31 160 LEU A CA 1
ATOM 1246 C C . LEU A 1 160 ? 18.578 4.621 2 1 95.31 160 LEU A C 1
ATOM 1248 O O . LEU A 1 160 ? 18.703 5.844 2.119 1 95.31 160 LEU A O 1
ATOM 1252 N N . MET A 1 161 ? 17.422 4.066 2.029 1 94.81 161 MET A N 1
ATOM 1253 C CA . MET A 1 161 ? 16.188 4.84 2.197 1 94.81 161 MET A CA 1
ATOM 1254 C C . MET A 1 161 ? 16.094 5.414 3.605 1 94.81 161 MET A C 1
ATOM 1256 O O . MET A 1 161 ? 15.578 6.52 3.797 1 94.81 161 MET A O 1
ATOM 1260 N N . VAL A 1 162 ? 16.594 4.691 4.621 1 92.88 162 VAL A N 1
ATOM 1261 C CA . VAL A 1 162 ? 16.422 5.121 6.008 1 92.88 162 VAL A CA 1
ATOM 1262 C C . VAL A 1 162 ? 17.672 5.852 6.48 1 92.88 162 VAL A C 1
ATOM 1264 O O . VAL A 1 162 ? 17.672 6.484 7.539 1 92.88 162 VAL A O 1
ATOM 1267 N N . SER A 1 163 ? 18.703 5.828 5.719 1 87.25 163 SER A N 1
ATOM 1268 C CA . SER A 1 163 ? 19.969 6.457 6.098 1 87.25 163 SER A CA 1
ATOM 1269 C C . SER A 1 163 ? 19.828 7.973 6.18 1 87.25 163 SER A C 1
ATOM 1271 O O . SER A 1 163 ? 18.875 8.547 5.625 1 87.25 163 SER A O 1
ATOM 1273 N N . LYS A 1 164 ? 20.609 8.609 7.066 1 73.62 164 LYS A N 1
ATOM 1274 C CA . LYS A 1 164 ? 20.625 10.055 7.254 1 73.62 164 LYS A CA 1
ATOM 1275 C C . LYS A 1 164 ? 21.594 10.727 6.277 1 73.62 164 LYS A C 1
ATOM 1277 O O . LYS A 1 164 ? 22 11.875 6.484 1 73.62 164 LYS A O 1
ATOM 1282 N N . PHE A 1 165 ? 21.953 9.953 5.422 1 62.69 165 PHE A N 1
ATOM 1283 C CA . PHE A 1 165 ? 22.875 10.555 4.465 1 62.69 165 PHE A CA 1
ATOM 1284 C C . PHE A 1 165 ? 22.219 11.727 3.748 1 62.69 165 PHE A C 1
ATOM 1286 O O . PHE A 1 165 ? 21.094 11.609 3.254 1 62.69 165 PHE A O 1
ATOM 1293 N N . GLN A 1 166 ? 22.625 13.008 4.016 1 55.97 166 GLN A N 1
ATOM 1294 C CA . GLN A 1 166 ? 22.109 14.25 3.459 1 55.97 166 GLN A CA 1
ATOM 1295 C C . GLN A 1 166 ? 22.406 14.352 1.965 1 55.97 166 GLN A C 1
ATOM 1297 O O . GLN A 1 166 ? 23.547 14.148 1.535 1 55.97 166 GLN A O 1
ATOM 1302 N N . ILE A 1 167 ? 21.578 14.125 1.173 1 49.84 167 ILE A N 1
ATOM 1303 C CA . ILE A 1 167 ? 21.781 14.5 -0.222 1 49.84 167 ILE A CA 1
ATOM 1304 C C . ILE A 1 167 ? 21.391 15.961 -0.432 1 49.84 167 ILE A C 1
ATOM 1306 O O . ILE A 1 167 ? 20.266 16.359 -0.113 1 49.84 167 ILE A O 1
ATOM 1310 N N . LYS A 1 168 ? 22.297 17 -0.337 1 43 168 LYS A N 1
ATOM 1311 C CA . LYS A 1 168 ? 22.141 18.438 -0.529 1 43 168 LYS A CA 1
ATOM 1312 C C . LYS A 1 168 ? 21.25 18.734 -1.74 1 43 168 LYS A C 1
ATOM 1314 O O . LYS A 1 168 ? 21.5 18.219 -2.832 1 43 168 LYS A O 1
ATOM 1319 N N . LYS A 1 169 ? 19.969 19.141 -1.606 1 43.84 169 LYS A N 1
ATOM 1320 C CA . LYS A 1 169 ? 19.328 19.766 -2.762 1 43.84 169 LYS A CA 1
ATOM 1321 C C . LYS A 1 169 ? 20.125 20.984 -3.223 1 43.84 169 LYS A C 1
ATOM 1323 O O . LYS A 1 169 ? 20.438 21.875 -2.422 1 43.84 169 LYS A O 1
ATOM 1328 N N . ARG A 1 170 ? 21 20.812 -4.238 1 36.38 170 ARG A N 1
ATOM 1329 C CA . ARG A 1 170 ? 21.547 22.047 -4.789 1 36.38 170 ARG A CA 1
ATOM 1330 C C . ARG A 1 170 ? 20.453 22.891 -5.453 1 36.38 170 ARG A C 1
ATOM 1332 O O . ARG A 1 170 ? 19.547 22.344 -6.094 1 36.38 170 ARG A O 1
ATOM 1339 N N . MET B 1 1 ? 13.688 7.395 26.281 1 44.47 1 MET B N 1
ATOM 1340 C CA . MET B 1 1 ? 13.172 6.617 25.156 1 44.47 1 MET B CA 1
ATOM 1341 C C . MET B 1 1 ? 11.766 7.078 24.766 1 44.47 1 MET B C 1
ATOM 1343 O O . MET B 1 1 ? 10.883 7.16 25.625 1 44.47 1 MET B O 1
ATOM 1347 N N . GLU B 1 2 ? 11.625 7.859 23.578 1 65.94 2 GLU B N 1
ATOM 1348 C CA . GLU B 1 2 ? 10.531 8.766 23.281 1 65.94 2 GLU B CA 1
ATOM 1349 C C . GLU B 1 2 ? 9.188 8.031 23.281 1 65.94 2 GLU B C 1
ATOM 1351 O O . GLU B 1 2 ? 9.117 6.867 22.891 1 65.94 2 GLU B O 1
ATOM 1356 N N . LYS B 1 3 ? 8.367 8.258 24.297 1 78.12 3 LYS B N 1
ATOM 1357 C CA . LYS B 1 3 ? 7.02 7.75 24.547 1 78.12 3 LYS B CA 1
ATOM 1358 C C . LYS B 1 3 ? 6.305 7.406 23.25 1 78.12 3 LYS B C 1
ATOM 1360 O O . LYS B 1 3 ? 5.371 6.605 23.234 1 78.12 3 LYS B O 1
ATOM 1365 N N . SER B 1 4 ? 6.828 7.859 22.188 1 85.62 4 SER B N 1
ATOM 1366 C CA . SER B 1 4 ? 6.164 7.621 20.906 1 85.62 4 SER B CA 1
ATOM 1367 C C . SER B 1 4 ? 6.656 6.328 20.266 1 85.62 4 SER B C 1
ATOM 1369 O O . SER B 1 4 ? 6.094 5.875 19.266 1 85.62 4 SER B O 1
ATOM 1371 N N . PHE B 1 5 ? 7.551 5.691 20.922 1 84.38 5 PHE B N 1
ATOM 1372 C CA . PHE B 1 5 ? 8.172 4.484 20.391 1 84.38 5 PHE B CA 1
ATOM 1373 C C . PHE B 1 5 ? 7.184 3.324 20.391 1 84.38 5 PHE B C 1
ATOM 1375 O O . PHE B 1 5 ? 7.105 2.574 19.406 1 84.38 5 PHE B O 1
ATOM 1382 N N . ILE B 1 6 ? 6.434 3.154 21.359 1 86.38 6 ILE B N 1
ATOM 1383 C CA . ILE B 1 6 ? 5.531 2.018 21.531 1 86.38 6 ILE B CA 1
ATOM 1384 C C . ILE B 1 6 ? 4.434 2.074 20.469 1 86.38 6 ILE B C 1
ATOM 1386 O O . ILE B 1 6 ? 4.242 1.119 19.703 1 86.38 6 ILE B O 1
ATOM 1390 N N . PRO B 1 7 ? 3.779 3.184 20.328 1 88.44 7 PRO B N 1
ATOM 1391 C CA . PRO B 1 7 ? 2.768 3.26 19.266 1 88.44 7 PRO B CA 1
ATOM 1392 C C . PRO B 1 7 ? 3.352 3.029 17.875 1 88.44 7 PRO B C 1
ATOM 1394 O O . PRO B 1 7 ? 2.703 2.414 17.031 1 88.44 7 PRO B O 1
ATOM 1397 N N . ASN B 1 8 ? 4.508 3.432 17.656 1 90.94 8 ASN B N 1
ATOM 1398 C CA . ASN B 1 8 ? 5.141 3.254 16.359 1 90.94 8 ASN B CA 1
ATOM 1399 C C . ASN B 1 8 ? 5.434 1.783 16.078 1 90.94 8 ASN B C 1
ATOM 1401 O O . ASN B 1 8 ? 5.297 1.327 14.938 1 90.94 8 ASN B O 1
ATOM 1405 N N . ILE B 1 9 ? 5.816 1.077 17.062 1 93 9 ILE B N 1
ATOM 1406 C CA . ILE B 1 9 ? 6.074 -0.35 16.906 1 93 9 ILE B CA 1
ATOM 1407 C C . ILE B 1 9 ? 4.781 -1.069 16.516 1 93 9 ILE B C 1
ATOM 1409 O O . ILE B 1 9 ? 4.785 -1.961 15.672 1 93 9 ILE B O 1
ATOM 1413 N N . LEU B 1 10 ? 3.742 -0.676 17.125 1 94.88 10 LEU B N 1
ATOM 1414 C CA . LEU B 1 10 ? 2.443 -1.268 16.812 1 94.88 10 LEU B CA 1
ATOM 1415 C C . LEU B 1 10 ? 2.016 -0.942 15.391 1 94.88 10 LEU B C 1
ATOM 1417 O O . LEU B 1 10 ? 1.466 -1.797 14.695 1 94.88 10 LEU B O 1
ATOM 1421 N N . THR B 1 11 ? 2.318 0.271 14.984 1 96.31 11 THR B N 1
ATOM 1422 C CA . THR B 1 11 ? 1.999 0.675 13.617 1 96.31 11 THR B CA 1
ATOM 1423 C C . THR B 1 11 ? 2.811 -0.136 12.609 1 96.31 11 THR B C 1
ATOM 1425 O O . THR B 1 11 ? 2.281 -0.563 11.578 1 96.31 11 THR B O 1
ATOM 1428 N N . PHE B 1 12 ? 4.059 -0.373 12.938 1 97.25 12 PHE B N 1
ATOM 1429 C CA . PHE B 1 12 ? 4.875 -1.232 12.086 1 97.25 12 PHE B CA 1
ATOM 1430 C C . PHE B 1 12 ? 4.312 -2.648 12.047 1 97.25 12 PHE B C 1
ATOM 1432 O O . PHE B 1 12 ? 4.344 -3.307 11.008 1 97.25 12 PHE B O 1
ATOM 1439 N N . GLY B 1 13 ? 3.865 -3.092 13.195 1 98.19 13 GLY B N 1
ATOM 1440 C CA . GLY B 1 13 ? 3.195 -4.383 13.234 1 98.19 13 GLY B CA 1
ATOM 1441 C C . GLY B 1 13 ? 1.997 -4.461 12.312 1 98.19 13 GLY B C 1
ATOM 1442 O O . GLY B 1 13 ? 1.812 -5.453 11.602 1 98.19 13 GLY B O 1
ATOM 1443 N N . ASN B 1 14 ? 1.176 -3.414 12.32 1 98.5 14 ASN B N 1
ATOM 1444 C CA . ASN B 1 14 ? 0.055 -3.297 11.391 1 98.5 14 ASN B CA 1
ATOM 1445 C C . ASN B 1 14 ? 0.504 -3.467 9.945 1 98.5 14 ASN B C 1
ATOM 1447 O O . ASN B 1 14 ? -0.049 -4.289 9.211 1 98.5 14 ASN B O 1
ATOM 1451 N N . LEU B 1 15 ? 1.542 -2.779 9.57 1 98.69 15 LEU B N 1
ATOM 1452 C CA . LEU B 1 15 ? 2.059 -2.828 8.211 1 98.69 15 LEU B CA 1
ATOM 1453 C C . LEU B 1 15 ? 2.578 -4.223 7.875 1 98.69 15 LEU B C 1
ATOM 1455 O O . LEU B 1 15 ? 2.289 -4.758 6.805 1 98.69 15 LEU B O 1
ATOM 1459 N N . VAL B 1 16 ? 3.309 -4.801 8.781 1 98.81 16 VAL B N 1
ATOM 1460 C CA . VAL B 1 16 ? 3.896 -6.121 8.578 1 98.81 16 VAL B CA 1
ATOM 1461 C C . VAL B 1 16 ? 2.789 -7.148 8.367 1 98.81 16 VAL B C 1
ATOM 1463 O O . VAL B 1 16 ? 2.861 -7.969 7.445 1 98.81 16 VAL B O 1
ATOM 1466 N N . PHE B 1 17 ? 1.796 -7.137 9.164 1 98.81 17 PHE B N 1
ATOM 1467 C CA . PHE B 1 17 ? 0.697 -8.086 9.016 1 98.81 17 PHE B CA 1
ATOM 1468 C C . PHE B 1 17 ? -0.021 -7.875 7.688 1 98.81 17 PHE B C 1
ATOM 1470 O O . PHE B 1 17 ? -0.455 -8.836 7.051 1 98.81 17 PHE B O 1
ATOM 1477 N N . GLY B 1 18 ? -0.19 -6.605 7.293 1 98.81 18 GLY B N 1
ATOM 1478 C CA . GLY B 1 18 ? -0.758 -6.336 5.984 1 98.81 18 GLY B CA 1
ATOM 1479 C C . GLY B 1 18 ? 0.05 -6.934 4.848 1 98.81 18 GLY B C 1
ATOM 1480 O O . GLY B 1 18 ? -0.511 -7.539 3.932 1 98.81 18 GLY B O 1
ATOM 1481 N N . LEU B 1 19 ? 1.345 -6.812 4.926 1 98.81 19 LEU B N 1
ATOM 1482 C CA . LEU B 1 19 ? 2.25 -7.352 3.914 1 98.81 19 LEU B CA 1
ATOM 1483 C C . LEU B 1 19 ? 2.219 -8.875 3.91 1 98.81 19 LEU B C 1
ATOM 1485 O O . LEU B 1 19 ? 2.215 -9.5 2.846 1 98.81 19 LEU B O 1
ATOM 1489 N N . LEU B 1 20 ? 2.184 -9.43 5.059 1 98.69 20 LEU B N 1
ATOM 1490 C CA . LEU B 1 20 ? 2.107 -10.883 5.152 1 98.69 20 LEU B CA 1
ATOM 1491 C C . LEU B 1 20 ? 0.788 -11.398 4.586 1 98.69 20 LEU B C 1
ATOM 1493 O O . LEU B 1 20 ? 0.742 -12.477 3.984 1 98.69 20 LEU B O 1
ATOM 1497 N N . SER B 1 21 ? -0.235 -10.625 4.828 1 98.88 21 SER B N 1
ATOM 1498 C CA . SER B 1 21 ? -1.521 -11 4.254 1 98.88 21 SER B CA 1
ATOM 1499 C C . SER B 1 21 ? -1.436 -11.125 2.736 1 98.88 21 SER B C 1
ATOM 1501 O O . SER B 1 21 ? -1.99 -12.055 2.148 1 98.88 21 SER B O 1
ATOM 1503 N N . LEU B 1 22 ? -0.759 -10.258 2.113 1 98.44 22 LEU B N 1
ATOM 1504 C CA . LEU B 1 22 ? -0.566 -10.297 0.667 1 98.44 22 LEU B CA 1
ATOM 1505 C C . LEU B 1 22 ? 0.138 -11.578 0.247 1 98.44 22 LEU B C 1
ATOM 1507 O O . LEU B 1 22 ? -0.294 -12.25 -0.693 1 98.44 22 LEU B O 1
ATOM 1511 N N . LEU B 1 23 ? 1.157 -11.938 0.955 1 97.75 23 LEU B N 1
ATOM 1512 C CA . LEU B 1 23 ? 1.926 -13.133 0.61 1 97.75 23 LEU B CA 1
ATOM 1513 C C . LEU B 1 23 ? 1.088 -14.391 0.798 1 97.75 23 LEU B C 1
ATOM 1515 O O . LEU B 1 23 ? 1.174 -15.32 -0.004 1 97.75 23 LEU B O 1
ATOM 1519 N N . MET B 1 24 ? 0.334 -14.391 1.894 1 98.12 24 MET B N 1
ATOM 1520 C CA . MET B 1 24 ? -0.497 -15.57 2.129 1 98.12 24 MET B CA 1
ATOM 1521 C C . MET B 1 24 ? -1.564 -15.703 1.048 1 98.12 24 MET B C 1
ATOM 1523 O O . MET B 1 24 ? -1.94 -16.812 0.678 1 98.12 24 MET B O 1
ATOM 1527 N N . THR B 1 25 ? -2.084 -14.555 0.597 1 98.06 25 THR B N 1
ATOM 1528 C CA . THR B 1 25 ? -3.037 -14.594 -0.505 1 98.06 25 THR B CA 1
ATOM 1529 C C . THR B 1 25 ? -2.404 -15.211 -1.747 1 98.06 25 THR B C 1
ATOM 1531 O O . THR B 1 25 ? -3.027 -16.031 -2.424 1 98.06 25 THR B O 1
ATOM 1534 N N . PHE B 1 26 ? -1.146 -14.875 -1.988 1 93.5 26 PHE B N 1
ATOM 1535 C CA . PHE B 1 26 ? -0.415 -15.398 -3.133 1 93.5 26 PHE B CA 1
ATOM 1536 C C . PHE B 1 26 ? -0.188 -16.906 -2.984 1 93.5 26 PHE B C 1
ATOM 1538 O O . PHE B 1 26 ? -0.139 -17.625 -3.979 1 93.5 26 PHE B O 1
ATOM 1545 N N . GLN B 1 27 ? -0.074 -17.344 -1.778 1 94.62 27 GLN B N 1
ATOM 1546 C CA . GLN B 1 27 ? 0.157 -18.766 -1.504 1 94.62 27 GLN B CA 1
ATOM 1547 C C . GLN B 1 27 ? -1.16 -19.531 -1.393 1 94.62 27 GLN B C 1
ATOM 1549 O O . GLN B 1 27 ? -1.176 -20.703 -1.007 1 94.62 27 GLN B O 1
ATOM 1554 N N . ALA B 1 28 ? -2.238 -18.891 -1.585 1 95.94 28 ALA B N 1
ATOM 1555 C CA . ALA B 1 28 ? -3.586 -19.453 -1.561 1 95.94 28 ALA B CA 1
ATOM 1556 C C . ALA B 1 28 ? -3.963 -19.922 -0.155 1 95.94 28 ALA B C 1
ATOM 1558 O O . ALA B 1 28 ? -4.746 -20.859 0.009 1 95.94 28 ALA B O 1
ATOM 1559 N N . ASN B 1 29 ? -3.234 -19.406 0.779 1 97.5 29 ASN B N 1
ATOM 1560 C CA . ASN B 1 29 ? -3.656 -19.562 2.166 1 97.5 29 ASN B CA 1
ATOM 1561 C C . ASN B 1 29 ? -4.555 -18.422 2.615 1 97.5 29 ASN B C 1
ATOM 1563 O O . ASN B 1 29 ? -4.129 -17.562 3.383 1 97.5 29 ASN B O 1
ATOM 1567 N N . TYR B 1 30 ? -5.773 -18.484 2.164 1 98.19 30 TYR B N 1
ATOM 1568 C CA . TYR B 1 30 ? -6.695 -17.375 2.307 1 98.19 30 TYR B CA 1
ATOM 1569 C C . TYR B 1 30 ? -7.109 -17.188 3.762 1 98.19 30 TYR B C 1
ATOM 1571 O O . TYR B 1 30 ? -7.309 -16.062 4.223 1 98.19 30 TYR B O 1
ATOM 1579 N N . LYS B 1 31 ? -7.234 -18.297 4.465 1 98.31 31 LYS B N 1
ATOM 1580 C CA . LYS B 1 31 ? -7.586 -18.203 5.883 1 98.31 31 LYS B CA 1
ATOM 1581 C C . LYS B 1 31 ? -6.547 -17.406 6.652 1 98.31 31 LYS B C 1
ATOM 1583 O O . LYS B 1 31 ? -6.898 -16.484 7.402 1 98.31 31 LYS B O 1
ATOM 1588 N N . LEU B 1 32 ? -5.316 -17.719 6.453 1 98.62 32 LEU B N 1
ATOM 1589 C CA . LEU B 1 32 ? -4.242 -17.016 7.137 1 98.62 32 LEU B CA 1
ATOM 1590 C C . LEU B 1 32 ? -4.164 -15.562 6.668 1 98.62 32 LEU B C 1
ATOM 1592 O O . LEU B 1 32 ? -3.83 -14.672 7.449 1 98.62 32 LEU B O 1
ATOM 1596 N N . SER B 1 33 ? -4.426 -15.352 5.395 1 98.75 33 SER B N 1
ATOM 1597 C CA . SER B 1 33 ? -4.477 -13.984 4.875 1 98.75 33 SER B CA 1
ATOM 1598 C C . SER B 1 33 ? -5.492 -13.141 5.637 1 98.75 33 SER B C 1
ATOM 1600 O O . SER B 1 33 ? -5.188 -12.023 6.051 1 98.75 33 SER B O 1
ATOM 1602 N N . VAL B 1 34 ? -6.656 -13.695 5.852 1 98.81 34 VAL B N 1
ATOM 1603 C CA . VAL B 1 34 ? -7.715 -13.008 6.578 1 98.81 34 VAL B CA 1
ATOM 1604 C C . VAL B 1 34 ? -7.277 -12.75 8.016 1 98.81 34 VAL B C 1
ATOM 1606 O O . VAL B 1 34 ? -7.484 -11.664 8.555 1 98.81 34 VAL B O 1
ATOM 1609 N N . ILE B 1 35 ? -6.695 -13.727 8.594 1 98.81 35 ILE B N 1
ATOM 1610 C CA . ILE B 1 35 ? -6.242 -13.617 9.977 1 98.81 35 ILE B CA 1
ATOM 1611 C C . ILE B 1 35 ? -5.23 -12.484 10.102 1 98.81 35 ILE B C 1
ATOM 1613 O O . ILE B 1 35 ? -5.273 -11.703 11.055 1 98.81 35 ILE B O 1
ATOM 1617 N N . PHE B 1 36 ? -4.371 -12.352 9.164 1 98.88 36 PHE B N 1
ATOM 1618 C CA . PHE B 1 36 ? -3.352 -11.312 9.203 1 98.88 36 PHE B CA 1
ATOM 1619 C C . PHE B 1 36 ? -3.982 -9.93 9.062 1 98.88 36 PHE B C 1
ATOM 1621 O O . PHE B 1 36 ? -3.518 -8.969 9.672 1 98.88 36 PHE B O 1
ATOM 1628 N N . ILE B 1 37 ? -5.027 -9.797 8.25 1 98.88 37 ILE B N 1
ATOM 1629 C CA . ILE B 1 37 ? -5.727 -8.523 8.156 1 98.88 37 ILE B CA 1
ATOM 1630 C C . ILE B 1 37 ? -6.359 -8.18 9.5 1 98.88 37 ILE B C 1
ATOM 1632 O O . ILE B 1 37 ? -6.277 -7.035 9.953 1 98.88 37 ILE B O 1
ATOM 1636 N N . LEU B 1 38 ? -6.945 -9.18 10.125 1 98.81 38 LEU B N 1
ATOM 1637 C CA . LEU B 1 38 ? -7.594 -8.961 11.414 1 98.81 38 LEU B CA 1
ATOM 1638 C C . LEU B 1 38 ? -6.562 -8.625 12.492 1 98.81 38 LEU B C 1
ATOM 1640 O O . LEU B 1 38 ? -6.816 -7.797 13.359 1 98.81 38 LEU B O 1
ATOM 1644 N N . LEU B 1 39 ? -5.43 -9.258 12.461 1 98.81 39 LEU B N 1
ATOM 1645 C CA . LEU B 1 39 ? -4.352 -8.938 13.391 1 98.81 39 LEU B CA 1
ATOM 1646 C C . LEU B 1 39 ? -3.844 -7.52 13.164 1 98.81 39 LEU B C 1
ATOM 1648 O O . LEU B 1 39 ? -3.5 -6.816 14.117 1 98.81 39 LEU B O 1
ATOM 1652 N N . ALA B 1 40 ? -3.736 -7.133 11.883 1 98.81 40 ALA B N 1
ATOM 1653 C CA . ALA B 1 40 ? -3.365 -5.754 11.57 1 98.81 40 ALA B CA 1
ATOM 1654 C C . ALA B 1 40 ? -4.344 -4.766 12.203 1 98.81 40 ALA B C 1
ATOM 1656 O O . ALA B 1 40 ? -3.936 -3.721 12.711 1 98.81 40 ALA B O 1
ATOM 1657 N N . ALA B 1 41 ? -5.629 -5.102 12.148 1 98.44 41 ALA B N 1
ATOM 1658 C CA . ALA B 1 41 ? -6.656 -4.242 12.734 1 98.44 41 ALA B CA 1
ATOM 1659 C C . ALA B 1 41 ? -6.469 -4.121 14.25 1 98.44 41 ALA B C 1
ATOM 1661 O O . ALA B 1 41 ? -6.672 -3.047 14.82 1 98.44 41 ALA B O 1
ATOM 1662 N N . LEU B 1 42 ? -6.109 -5.203 14.852 1 98 42 LEU B N 1
ATOM 1663 C CA . LEU B 1 42 ? -5.836 -5.188 16.281 1 98 42 LEU B CA 1
ATOM 1664 C C . LEU B 1 42 ? -4.66 -4.273 16.609 1 98 42 LEU B C 1
ATOM 1666 O O . LEU B 1 42 ? -4.707 -3.502 17.562 1 98 42 LEU B O 1
ATOM 1670 N N . MET B 1 43 ? -3.6 -4.367 15.82 1 97.75 43 MET B N 1
ATOM 1671 C CA . MET B 1 43 ? -2.441 -3.498 16 1 97.75 43 MET B CA 1
ATOM 1672 C C . MET B 1 43 ? -2.83 -2.031 15.836 1 97.75 43 MET B C 1
ATOM 1674 O O . MET B 1 43 ? -2.355 -1.174 16.578 1 97.75 43 MET B O 1
ATOM 1678 N N . ASP B 1 44 ? -3.637 -1.798 14.836 1 96.44 44 ASP B N 1
ATOM 1679 C CA . ASP B 1 44 ? -4.09 -0.439 14.555 1 96.44 44 ASP B CA 1
ATOM 1680 C C . ASP B 1 44 ? -4.871 0.131 15.742 1 96.44 44 ASP B C 1
ATOM 1682 O O . ASP B 1 44 ? -4.66 1.279 16.125 1 96.44 44 ASP B O 1
ATOM 1686 N N . ARG B 1 45 ? -5.773 -0.644 16.281 1 93.81 45 ARG B N 1
ATOM 1687 C CA . ARG B 1 45 ? -6.578 -0.235 17.422 1 93.81 45 ARG B CA 1
ATOM 1688 C C . ARG B 1 45 ? -5.695 0.098 18.625 1 93.81 45 ARG B C 1
ATOM 1690 O O . ARG B 1 45 ? -5.883 1.13 19.281 1 93.81 45 ARG B O 1
ATOM 1697 N N . TYR B 1 46 ? -4.723 -0.657 18.766 1 93.19 46 TYR B N 1
ATOM 1698 C CA . TYR B 1 46 ? -3.891 -0.502 19.953 1 93.19 46 TYR B CA 1
ATOM 1699 C C . TYR B 1 46 ? -2.895 0.637 19.781 1 93.19 46 TYR B C 1
ATOM 1701 O O . TYR B 1 46 ? -2.516 1.295 20.75 1 93.19 46 TYR B O 1
ATOM 1709 N N . ASP B 1 47 ? -2.434 0.796 18.594 1 90.44 47 ASP B N 1
ATOM 1710 C CA . ASP B 1 47 ? -1.492 1.899 18.422 1 90.44 47 ASP B CA 1
ATOM 1711 C C . ASP B 1 47 ? -2.178 3.244 18.656 1 90.44 47 ASP B C 1
ATOM 1713 O O . ASP B 1 47 ? -1.575 4.168 19.203 1 90.44 47 ASP B O 1
ATOM 1717 N N . GLY B 1 48 ? -3.439 3.326 18.281 1 84.69 48 GLY B N 1
ATOM 1718 C CA . GLY B 1 48 ? -4.211 4.523 18.562 1 84.69 48 GLY B CA 1
ATOM 1719 C C . GLY B 1 48 ? -4.48 4.719 20.047 1 84.69 48 GLY B C 1
ATOM 1720 O O . GLY B 1 48 ? -4.316 5.82 20.578 1 84.69 48 GLY B O 1
ATOM 1721 N N . GLN B 1 49 ? -4.852 3.643 20.734 1 85.12 49 GLN B N 1
ATOM 1722 C CA . GLN B 1 49 ? -5.172 3.705 22.156 1 85.12 49 GLN B CA 1
ATOM 1723 C C . GLN B 1 49 ? -3.934 4.047 22.984 1 85.12 49 GLN B C 1
ATOM 1725 O O . GLN B 1 49 ? -4 4.875 23.891 1 85.12 49 GLN B O 1
ATOM 1730 N N . VAL B 1 50 ? -2.889 3.412 22.625 1 82.88 50 VAL B N 1
ATOM 1731 C CA . VAL B 1 50 ? -1.645 3.621 23.359 1 82.88 50 VAL B CA 1
ATOM 1732 C C . VAL B 1 50 ? -1.152 5.051 23.141 1 82.88 50 VAL B C 1
ATOM 1734 O O . VAL B 1 50 ? -0.674 5.695 24.078 1 82.88 50 VAL B O 1
ATOM 1737 N N . ALA B 1 51 ? -1.236 5.574 21.953 1 80.81 51 ALA B N 1
ATOM 1738 C CA . ALA B 1 51 ? -0.85 6.957 21.672 1 80.81 51 ALA B CA 1
ATOM 1739 C C . ALA B 1 51 ? -1.683 7.938 22.5 1 80.81 51 ALA B C 1
ATOM 1741 O O . ALA B 1 51 ? -1.155 8.922 23.031 1 80.81 51 ALA B O 1
ATOM 1742 N N . ARG B 1 52 ? -2.951 7.609 22.656 1 79.06 52 ARG B N 1
ATOM 1743 C CA . ARG B 1 52 ? -3.85 8.453 23.438 1 79.06 52 ARG B CA 1
ATOM 1744 C C . ARG B 1 52 ? -3.543 8.352 24.922 1 79.06 52 ARG B C 1
ATOM 1746 O O . ARG B 1 52 ? -3.508 9.367 25.625 1 79.06 52 ARG B O 1
ATOM 1753 N N . LEU B 1 53 ? -3.318 7.172 25.359 1 81.94 53 LEU B N 1
ATOM 1754 C CA . LEU B 1 53 ? -3.051 6.926 26.766 1 81.94 53 LEU B CA 1
ATOM 1755 C C . LEU B 1 53 ? -1.751 7.594 27.203 1 81.94 53 LEU B C 1
ATOM 1757 O O . LEU B 1 53 ? -1.669 8.148 28.297 1 81.94 53 LEU B O 1
ATOM 1761 N N . LEU B 1 54 ? -0.794 7.5 26.281 1 80.75 54 LEU B N 1
ATOM 1762 C CA . LEU B 1 54 ? 0.507 8.078 26.609 1 80.75 54 LEU B CA 1
ATOM 1763 C C . LEU B 1 54 ? 0.539 9.562 26.281 1 80.75 54 LEU B C 1
ATOM 1765 O O . LEU B 1 54 ? 1.534 10.242 26.547 1 80.75 54 LEU B O 1
ATOM 1769 N N . LYS B 1 55 ? -0.589 9.992 25.781 1 78.12 55 LYS B N 1
ATOM 1770 C CA . LYS B 1 55 ? -0.72 11.398 25.391 1 78.12 55 LYS B CA 1
ATOM 1771 C C . LYS B 1 55 ? 0.411 11.812 24.453 1 78.12 55 LYS B C 1
ATOM 1773 O O . LYS B 1 55 ? 1.026 12.859 24.641 1 78.12 55 LYS B O 1
ATOM 1778 N N . VAL B 1 56 ? 0.797 10.859 23.734 1 73.06 56 VAL B N 1
ATOM 1779 C CA . VAL B 1 56 ? 1.817 11.164 22.734 1 73.06 56 VAL B CA 1
ATOM 1780 C C . VAL B 1 56 ? 1.207 11.094 21.328 1 73.06 56 VAL B C 1
ATOM 1782 O O . VAL B 1 56 ? 0.319 10.273 21.078 1 73.06 56 VAL B O 1
ATOM 1785 N N . SER B 1 57 ? 1.135 12.219 20.625 1 68.88 57 SER B N 1
ATOM 1786 C CA . SER B 1 57 ? 0.78 12.242 19.203 1 68.88 57 SER B CA 1
ATOM 1787 C C . SER B 1 57 ? 1.893 12.859 18.375 1 68.88 57 SER B C 1
ATOM 1789 O O . SER B 1 57 ? 2.342 13.977 18.656 1 68.88 57 SER B O 1
ATOM 1791 N N . SER B 1 58 ? 2.516 11.852 17.672 1 80.19 58 SER B N 1
ATOM 1792 C CA . SER B 1 58 ? 3.555 12.398 16.812 1 80.19 58 SER B CA 1
ATOM 1793 C C . SER B 1 58 ? 3.098 12.461 15.359 1 80.19 58 SER B C 1
ATOM 1795 O O . SER B 1 58 ? 2.309 11.617 14.922 1 80.19 58 SER B O 1
ATOM 1797 N N . GLU B 1 59 ? 3.473 13.438 14.758 1 84.44 59 GLU B N 1
ATOM 1798 C CA . GLU B 1 59 ? 3.176 13.594 13.336 1 84.44 59 GLU B CA 1
ATOM 1799 C C . GLU B 1 59 ? 3.744 12.438 12.523 1 84.44 59 GLU B C 1
ATOM 1801 O O . GLU B 1 59 ? 3.125 11.984 11.555 1 84.44 59 GLU B O 1
ATOM 1806 N N . LEU B 1 60 ? 4.848 11.977 12.961 1 88.06 60 LEU B N 1
ATOM 1807 C CA . LEU B 1 60 ? 5.453 10.828 12.297 1 88.06 60 LEU B CA 1
ATOM 1808 C C . LEU B 1 60 ? 4.559 9.602 12.414 1 88.06 60 LEU B C 1
ATOM 1810 O O . LEU B 1 60 ? 4.352 8.883 11.43 1 88.06 60 LEU B O 1
ATOM 1814 N N . GLY B 1 61 ? 4.094 9.391 13.578 1 90 61 GLY B N 1
ATOM 1815 C CA . GLY B 1 61 ? 3.211 8.266 13.812 1 90 61 GLY B CA 1
ATOM 1816 C C . GLY B 1 61 ? 1.936 8.328 12.992 1 90 61 GLY B C 1
ATOM 1817 O O . GLY B 1 61 ? 1.463 7.305 12.484 1 90 61 GLY B O 1
ATOM 1818 N N . LYS B 1 62 ? 1.415 9.469 12.867 1 89.56 62 LYS B N 1
ATOM 1819 C CA . LYS B 1 62 ? 0.202 9.664 12.078 1 89.56 62 LYS B CA 1
ATOM 1820 C C . LYS B 1 62 ? 0.437 9.32 10.609 1 89.56 62 LYS B C 1
ATOM 1822 O O . LYS B 1 62 ? -0.388 8.656 9.984 1 89.56 62 LYS B O 1
ATOM 1827 N N . GLU B 1 63 ? 1.55 9.766 10.109 1 92.69 63 GLU B N 1
ATOM 1828 C CA . GLU B 1 63 ? 1.912 9.469 8.727 1 92.69 63 GLU B CA 1
ATOM 1829 C C . GLU B 1 63 ? 2.125 7.969 8.523 1 92.69 63 GLU B C 1
ATOM 1831 O O . GLU B 1 63 ? 1.628 7.395 7.555 1 92.69 63 GLU B O 1
ATOM 1836 N N . LEU B 1 64 ? 2.816 7.422 9.445 1 95.19 64 LEU B N 1
ATOM 1837 C CA . LEU B 1 64 ? 3.088 5.992 9.367 1 95.19 64 LEU B CA 1
ATOM 1838 C C . LEU B 1 64 ? 1.795 5.188 9.438 1 95.19 64 LEU B C 1
ATOM 1840 O O . LEU B 1 64 ? 1.641 4.188 8.734 1 95.19 64 LEU B O 1
ATOM 1844 N N . ASP B 1 65 ? 0.957 5.664 10.266 1 95.12 65 ASP B N 1
ATOM 1845 C CA . ASP B 1 65 ? -0.328 4.996 10.453 1 95.12 65 ASP B CA 1
ATOM 1846 C C . ASP B 1 65 ? -1.14 4.988 9.164 1 95.12 65 ASP B C 1
ATOM 1848 O O . ASP B 1 65 ? -1.707 3.959 8.789 1 95.12 65 ASP B O 1
ATOM 1852 N N . SER B 1 66 ? -1.165 6.031 8.477 1 96.5 66 SER B N 1
ATOM 1853 C CA . SER B 1 66 ? -1.904 6.137 7.227 1 96.5 66 SER B CA 1
ATOM 1854 C C . SER B 1 66 ? -1.324 5.215 6.164 1 96.5 66 SER B C 1
ATOM 1856 O O . SER B 1 66 ? -2.068 4.551 5.434 1 96.5 66 SER B O 1
ATOM 1858 N N . LEU B 1 67 ? -0.021 5.152 6.094 1 98.19 67 LEU B N 1
ATOM 1859 C CA . LEU B 1 67 ? 0.661 4.289 5.133 1 98.19 67 LEU B CA 1
ATOM 1860 C C . LEU B 1 67 ? 0.361 2.82 5.414 1 98.19 67 LEU B C 1
ATOM 1862 O O . LEU B 1 67 ? 0.027 2.062 4.5 1 98.19 67 LEU B O 1
ATOM 1866 N N . ALA B 1 68 ? 0.443 2.508 6.656 1 98.62 68 ALA B N 1
ATOM 1867 C CA . ALA B 1 68 ? 0.166 1.134 7.07 1 98.62 68 ALA B CA 1
ATOM 1868 C C . ALA B 1 68 ? -1.288 0.762 6.793 1 98.62 68 ALA B C 1
ATOM 1870 O O . ALA B 1 68 ? -1.569 -0.323 6.277 1 98.62 68 ALA B O 1
ATOM 1871 N N . ASP B 1 69 ? -2.145 1.692 7.117 1 98.56 69 ASP B N 1
ATOM 1872 C CA . ASP B 1 69 ? -3.574 1.442 6.961 1 98.56 69 ASP B CA 1
ATOM 1873 C C . ASP B 1 69 ? -3.934 1.18 5.5 1 98.56 69 ASP B C 1
ATOM 1875 O O . ASP B 1 69 ? -4.766 0.321 5.207 1 98.56 69 ASP B O 1
ATOM 1879 N N . LEU B 1 70 ? -3.316 1.859 4.598 1 98.81 70 LEU B N 1
ATOM 1880 C CA . LEU B 1 70 ? -3.639 1.647 3.189 1 98.81 70 LEU B CA 1
ATOM 1881 C C . LEU B 1 70 ? -3.238 0.244 2.746 1 98.81 70 LEU B C 1
ATOM 1883 O O . LEU B 1 70 ? -3.984 -0.419 2.021 1 98.81 70 LEU B O 1
ATOM 1887 N N . VAL B 1 71 ? -2.104 -0.178 3.168 1 98.88 71 VAL B N 1
ATOM 1888 C CA . VAL B 1 71 ? -1.618 -1.493 2.764 1 98.88 71 VAL B CA 1
ATOM 1889 C C . VAL B 1 71 ? -2.475 -2.582 3.406 1 98.88 71 VAL B C 1
ATOM 1891 O O . VAL B 1 71 ? -2.949 -3.492 2.725 1 98.88 71 VAL B O 1
ATOM 1894 N N . SER B 1 72 ? -2.777 -2.445 4.691 1 98.94 72 SER B N 1
ATOM 1895 C CA . SER B 1 72 ? -3.381 -3.516 5.477 1 98.94 72 SER B CA 1
ATOM 1896 C C . SER B 1 72 ? -4.887 -3.584 5.254 1 98.94 72 SER B C 1
ATOM 1898 O O . SER B 1 72 ? -5.484 -4.66 5.332 1 98.94 72 SER B O 1
ATOM 1900 N N . PHE B 1 73 ? -5.473 -2.402 4.984 1 98.81 73 PHE B N 1
ATOM 1901 C CA . PHE B 1 73 ? -6.934 -2.383 4.973 1 98.81 73 PHE B CA 1
ATOM 1902 C C . PHE B 1 73 ? -7.457 -1.928 3.617 1 98.81 73 PHE B C 1
ATOM 1904 O O . PHE B 1 73 ? -8.664 -1.944 3.375 1 98.81 73 PHE B O 1
ATOM 1911 N N . GLY B 1 74 ? -6.605 -1.508 2.77 1 98.69 74 GLY B N 1
ATOM 1912 C CA . GLY B 1 74 ? -6.953 -1.17 1.399 1 98.69 74 GLY B CA 1
ATOM 1913 C C . GLY B 1 74 ? -6.465 -2.191 0.39 1 98.69 74 GLY B C 1
ATOM 1914 O O . GLY B 1 74 ? -7.262 -2.943 -0.175 1 98.69 74 GLY B O 1
ATOM 1915 N N . VAL B 1 75 ? -5.184 -2.344 0.304 1 98.88 75 VAL B N 1
ATOM 1916 C CA . VAL B 1 75 ? -4.543 -3.15 -0.729 1 98.88 75 VAL B CA 1
ATOM 1917 C C . VAL B 1 75 ? -4.738 -4.633 -0.42 1 98.88 75 VAL B C 1
ATOM 1919 O O . VAL B 1 75 ? -5.195 -5.398 -1.272 1 98.88 75 VAL B O 1
ATOM 1922 N N . ALA B 1 76 ? -4.438 -5.055 0.787 1 98.88 76 ALA B N 1
ATOM 1923 C CA . ALA B 1 76 ? -4.457 -6.469 1.156 1 98.88 76 ALA B CA 1
ATOM 1924 C C . ALA B 1 76 ? -5.852 -7.059 0.981 1 98.88 76 ALA B C 1
ATOM 1926 O O . ALA B 1 76 ? -6.02 -8.078 0.305 1 98.88 76 ALA B O 1
ATOM 1927 N N . PRO B 1 77 ? -6.902 -6.434 1.538 1 98.81 77 PRO B N 1
ATOM 1928 C CA . PRO B 1 77 ? -8.227 -7.02 1.34 1 98.81 77 PRO B CA 1
ATOM 1929 C C . PRO B 1 77 ? -8.664 -7.012 -0.123 1 98.81 77 PRO B C 1
ATOM 1931 O O . PRO B 1 77 ? -9.367 -7.922 -0.567 1 98.81 77 PRO B O 1
ATOM 1934 N N . ALA B 1 78 ? -8.281 -5.988 -0.85 1 98.75 78 ALA B N 1
ATOM 1935 C CA . ALA B 1 78 ? -8.641 -5.922 -2.264 1 98.75 78 ALA B CA 1
ATOM 1936 C C . ALA B 1 78 ? -8.008 -7.066 -3.045 1 98.75 78 ALA B C 1
ATOM 1938 O O . ALA B 1 78 ? -8.664 -7.707 -3.867 1 98.75 78 ALA B O 1
ATOM 1939 N N . VAL B 1 79 ? -6.77 -7.32 -2.832 1 98.69 79 VAL B N 1
ATOM 1940 C CA . VAL B 1 79 ? -6.062 -8.406 -3.506 1 98.69 79 VAL B CA 1
ATOM 1941 C C . VAL B 1 79 ? -6.668 -9.75 -3.098 1 98.69 79 VAL B C 1
ATOM 1943 O O . VAL B 1 79 ? -6.867 -10.625 -3.941 1 98.69 79 VAL B O 1
ATOM 1946 N N . LEU B 1 80 ? -6.938 -9.891 -1.806 1 98.5 80 LEU B N 1
ATOM 1947 C CA . LEU B 1 80 ? -7.551 -11.117 -1.298 1 98.5 80 LEU B CA 1
ATOM 1948 C C . LEU B 1 80 ? -8.859 -11.414 -2.029 1 98.5 80 LEU B C 1
ATOM 1950 O O . LEU B 1 80 ? -9.055 -12.523 -2.529 1 98.5 80 LEU B O 1
ATOM 1954 N N . ILE B 1 81 ? -9.711 -10.398 -2.137 1 98.44 81 ILE B N 1
ATOM 1955 C CA . ILE B 1 81 ? -11.016 -10.578 -2.77 1 98.44 81 ILE B CA 1
ATOM 1956 C C . ILE B 1 81 ? -10.828 -10.883 -4.254 1 98.44 81 ILE B C 1
ATOM 1958 O O . ILE B 1 81 ? -11.508 -11.758 -4.805 1 98.44 81 ILE B O 1
ATOM 1962 N N . PHE B 1 82 ? -9.93 -10.203 -4.914 1 98.25 82 PHE B N 1
ATOM 1963 C CA . PHE B 1 82 ? -9.703 -10.383 -6.344 1 98.25 82 PHE B CA 1
ATOM 1964 C C . PHE B 1 82 ? -9.312 -11.82 -6.656 1 98.25 82 PHE B C 1
ATOM 1966 O O . PHE B 1 82 ? -9.828 -12.414 -7.605 1 98.25 82 PHE B O 1
ATOM 1973 N N . ILE B 1 83 ? -8.453 -12.336 -5.852 1 97.06 83 ILE B N 1
ATOM 1974 C CA . ILE B 1 83 ? -7.91 -13.664 -6.125 1 97.06 83 ILE B CA 1
ATOM 1975 C C . ILE B 1 83 ? -8.883 -14.734 -5.629 1 97.06 83 ILE B C 1
ATOM 1977 O O . ILE B 1 83 ? -9.203 -15.672 -6.359 1 97.06 83 ILE B O 1
ATOM 1981 N N . LEU B 1 84 ? -9.352 -14.562 -4.406 1 96.88 84 LEU B N 1
ATOM 1982 C CA . LEU B 1 84 ? -10.219 -15.555 -3.783 1 96.88 84 LEU B CA 1
ATOM 1983 C C . LEU B 1 84 ? -11.484 -15.766 -4.605 1 96.88 84 LEU B C 1
ATOM 1985 O O . LEU B 1 84 ? -11.969 -16.891 -4.738 1 96.88 84 LEU B O 1
ATOM 1989 N N . TYR B 1 85 ? -11.992 -14.719 -5.195 1 96.88 85 TYR B N 1
ATOM 1990 C CA . TYR B 1 85 ? -13.266 -14.797 -5.898 1 96.88 85 TYR B CA 1
ATOM 1991 C C . TYR B 1 85 ? -13.055 -14.891 -7.406 1 96.88 85 TYR B C 1
ATOM 1993 O O . TYR B 1 85 ? -14 -14.773 -8.18 1 96.88 85 TYR B O 1
ATOM 2001 N N . ASP B 1 86 ? -11.805 -15 -7.859 1 95.38 86 ASP B N 1
ATOM 2002 C CA . ASP B 1 86 ? -11.453 -15.148 -9.273 1 95.38 86 ASP B CA 1
ATOM 2003 C C . ASP B 1 86 ? -12.039 -14.016 -10.102 1 95.38 86 ASP B C 1
ATOM 2005 O O . ASP B 1 86 ? -12.719 -14.258 -11.102 1 95.38 86 ASP B O 1
ATOM 2009 N N . PHE B 1 87 ? -11.766 -12.82 -9.633 1 96.5 87 PHE B N 1
ATOM 2010 C CA . PHE B 1 87 ? -12.305 -11.648 -10.312 1 96.5 87 PHE B CA 1
ATOM 2011 C C . PHE B 1 87 ? -11.688 -11.492 -11.695 1 96.5 87 PHE B C 1
ATOM 2013 O O . PHE B 1 87 ? -12.211 -10.75 -12.531 1 96.5 87 PHE B O 1
ATOM 2020 N N . ILE B 1 88 ? -10.602 -12.172 -11.961 1 94 88 ILE B N 1
ATOM 2021 C CA . ILE B 1 88 ? -9.977 -12.156 -13.281 1 94 88 ILE B CA 1
ATOM 2022 C C . ILE B 1 88 ? -10.977 -12.648 -14.328 1 94 88 ILE B C 1
ATOM 2024 O O . ILE B 1 88 ? -10.977 -12.172 -15.461 1 94 88 ILE B O 1
ATOM 2028 N N . SER B 1 89 ? -11.836 -13.602 -13.961 1 95.12 89 SER B N 1
ATOM 2029 C CA . SER B 1 89 ? -12.82 -14.18 -14.875 1 95.12 89 SER B CA 1
ATOM 2030 C C . SER B 1 89 ? -13.859 -13.148 -15.289 1 95.12 89 SER B C 1
ATOM 2032 O O . SER B 1 89 ? -14.547 -13.328 -16.297 1 95.12 89 SER B O 1
ATOM 2034 N N . LEU B 1 90 ? -13.961 -12.016 -14.586 1 95.5 90 LEU B N 1
ATOM 2035 C CA . LEU B 1 90 ? -14.938 -10.969 -14.883 1 95.5 90 LEU B CA 1
ATOM 2036 C C . LEU B 1 90 ? -14.367 -9.945 -15.844 1 95.5 90 LEU B C 1
ATOM 2038 O O . LEU B 1 90 ? -15.055 -9 -16.234 1 95.5 90 LEU B O 1
ATOM 2042 N N . GLY B 1 91 ? -13.117 -10.141 -16.188 1 95.12 91 GLY B N 1
ATOM 2043 C CA . GLY B 1 91 ? -12.484 -9.227 -17.125 1 95.12 91 GLY B CA 1
ATOM 2044 C C . GLY B 1 91 ? -12.328 -7.82 -16.562 1 95.12 91 GLY B C 1
ATOM 2045 O O . GLY B 1 91 ? -11.828 -7.637 -15.461 1 95.12 91 GLY B O 1
ATOM 2046 N N . ASN B 1 92 ? -12.742 -6.844 -17.359 1 95.75 92 ASN B N 1
ATOM 2047 C CA . ASN B 1 92 ? -12.555 -5.441 -17 1 95.75 92 ASN B CA 1
ATOM 2048 C C . ASN B 1 92 ? -13.32 -5.078 -15.734 1 95.75 92 ASN B C 1
ATOM 2050 O O . ASN B 1 92 ? -12.859 -4.262 -14.93 1 95.75 92 ASN B O 1
ATOM 2054 N N . LEU B 1 93 ? -14.445 -5.648 -15.547 1 95.88 93 LEU B N 1
ATOM 2055 C CA . LEU B 1 93 ? -15.242 -5.363 -14.359 1 95.88 93 LEU B CA 1
ATOM 2056 C C . LEU B 1 93 ? -14.508 -5.789 -13.094 1 95.88 93 LEU B C 1
ATOM 2058 O O . LEU B 1 93 ? -14.562 -5.098 -12.078 1 95.88 93 LEU B O 1
ATOM 2062 N N . GLY B 1 94 ? -13.812 -6.957 -13.156 1 96.94 94 GLY B N 1
ATOM 2063 C CA . GLY B 1 94 ? -13.016 -7.418 -12.023 1 96.94 94 GLY B CA 1
ATOM 2064 C C . GLY B 1 94 ? -11.906 -6.457 -11.641 1 96.94 94 GLY B C 1
ATOM 2065 O O . GLY B 1 94 ? -11.695 -6.188 -10.453 1 96.94 94 GLY B O 1
ATOM 2066 N N . TYR B 1 95 ? -11.273 -5.902 -12.672 1 97.69 95 TYR B N 1
ATOM 2067 C CA . TYR B 1 95 ? -10.18 -4.965 -12.438 1 97.69 95 TYR B CA 1
ATOM 2068 C C . TYR B 1 95 ? -10.703 -3.662 -11.844 1 97.69 95 TYR B C 1
ATOM 2070 O O . TYR B 1 95 ? -10.086 -3.098 -10.93 1 97.69 95 TYR B O 1
ATOM 2078 N N . ILE B 1 96 ? -11.789 -3.215 -12.328 1 97.5 96 ILE B N 1
ATOM 2079 C CA . ILE B 1 96 ? -12.375 -1.97 -11.844 1 97.5 96 ILE B CA 1
ATOM 2080 C C . ILE B 1 96 ? -12.766 -2.123 -10.375 1 97.5 96 ILE B C 1
ATOM 2082 O O . ILE B 1 96 ? -12.461 -1.259 -9.547 1 97.5 96 ILE B O 1
ATOM 2086 N N . CYS B 1 97 ? -13.43 -3.227 -10.07 1 96.44 97 CYS B N 1
ATOM 2087 C CA . CYS B 1 97 ? -13.844 -3.504 -8.703 1 96.44 97 CYS B CA 1
ATOM 2088 C C . CYS B 1 97 ? -12.641 -3.562 -7.77 1 96.44 97 CYS B C 1
ATOM 2090 O O . CYS B 1 97 ? -12.695 -3.062 -6.641 1 96.44 97 CYS B O 1
ATOM 2092 N N . PHE B 1 98 ? -11.586 -4.125 -8.242 1 98 98 PHE B N 1
ATOM 2093 C CA . PHE B 1 98 ? -10.336 -4.23 -7.484 1 98 98 PHE B CA 1
ATOM 2094 C C . PHE B 1 98 ? -9.742 -2.85 -7.227 1 98 98 PHE B C 1
ATOM 2096 O O . PHE B 1 98 ? -9.375 -2.529 -6.098 1 98 98 PHE B O 1
ATOM 2103 N N . LEU B 1 99 ? -9.727 -2.033 -8.227 1 98.69 99 LEU B N 1
ATOM 2104 C CA . LEU B 1 99 ? -9.016 -0.76 -8.172 1 98.69 99 LEU B CA 1
ATOM 2105 C C . LEU B 1 99 ? -9.789 0.258 -7.336 1 98.69 99 LEU B C 1
ATOM 2107 O O . LEU B 1 99 ? -9.188 1.038 -6.594 1 98.69 99 LEU B O 1
ATOM 2111 N N . VAL B 1 100 ? -11.039 0.291 -7.402 1 98.06 100 VAL B N 1
ATOM 2112 C CA . VAL B 1 100 ? -11.867 1.326 -6.793 1 98.06 100 VAL B CA 1
ATOM 2113 C C . VAL B 1 100 ? -11.711 1.291 -5.273 1 98.06 100 VAL B C 1
ATOM 2115 O O . VAL B 1 100 ? -11.672 2.338 -4.625 1 98.06 100 VAL B O 1
ATOM 2118 N N . TYR B 1 101 ? -11.531 0.182 -4.711 1 98.5 101 TYR B N 1
ATOM 2119 C CA . TYR B 1 101 ? -11.523 0.01 -3.262 1 98.5 101 TYR B CA 1
ATOM 2120 C C . TYR B 1 101 ? -10.266 0.623 -2.646 1 98.5 101 TYR B C 1
ATOM 2122 O O . TYR B 1 101 ? -10.359 1.531 -1.817 1 98.5 101 TYR B O 1
ATOM 2130 N N . PRO B 1 102 ? -9.039 0.208 -3.037 1 98.69 102 PRO B N 1
ATOM 2131 C CA . PRO B 1 102 ? -7.852 0.834 -2.455 1 98.69 102 PRO B CA 1
ATOM 2132 C C . PRO B 1 102 ? -7.727 2.312 -2.814 1 98.69 102 PRO B C 1
ATOM 2134 O O . PRO B 1 102 ? -7.195 3.1 -2.027 1 98.69 102 PRO B O 1
ATOM 2137 N N . VAL B 1 103 ? -8.164 2.695 -3.994 1 98.5 103 VAL B N 1
ATOM 2138 C CA . VAL B 1 103 ? -8.086 4.09 -4.414 1 98.5 103 VAL B CA 1
ATOM 2139 C C . VAL B 1 103 ? -8.984 4.949 -3.527 1 98.5 103 VAL B C 1
ATOM 2141 O O . VAL B 1 103 ? -8.586 6.02 -3.072 1 98.5 103 VAL B O 1
ATOM 2144 N N . ALA B 1 104 ? -10.219 4.484 -3.293 1 97.94 104 ALA B N 1
ATOM 2145 C CA . ALA B 1 104 ? -11.125 5.172 -2.377 1 97.94 104 ALA 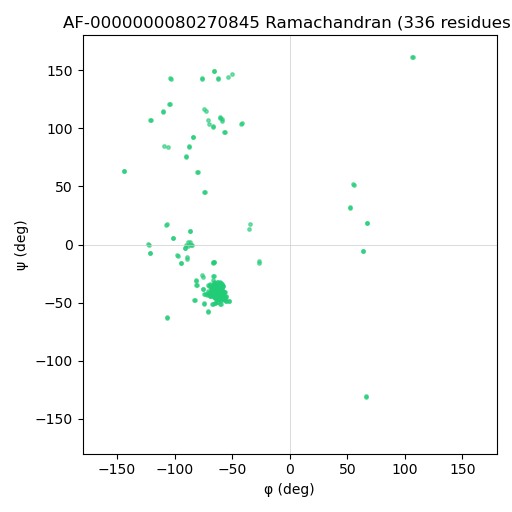B CA 1
ATOM 2146 C C . ALA B 1 104 ? -10.523 5.262 -0.977 1 97.94 104 ALA B C 1
ATOM 2148 O O . ALA B 1 104 ? -10.648 6.289 -0.307 1 97.94 104 ALA B O 1
ATOM 2149 N N . GLY B 1 105 ? -9.914 4.18 -0.566 1 97.69 105 GLY B N 1
ATOM 2150 C CA . GLY B 1 105 ? -9.25 4.18 0.73 1 97.69 105 GLY B CA 1
ATOM 2151 C C . GLY B 1 105 ? -8.133 5.195 0.833 1 97.69 105 GLY B C 1
ATOM 2152 O O . GLY B 1 105 ? -8.008 5.891 1.843 1 97.69 105 GLY B O 1
ATOM 2153 N N . ALA B 1 106 ? -7.312 5.27 -0.219 1 97.88 106 ALA B N 1
ATOM 2154 C CA . ALA B 1 106 ? -6.219 6.238 -0.249 1 97.88 106 ALA B CA 1
ATOM 2155 C C . ALA B 1 106 ? -6.75 7.668 -0.173 1 97.88 106 ALA B C 1
ATOM 2157 O O . ALA B 1 106 ? -6.203 8.5 0.552 1 97.88 106 ALA B O 1
ATOM 2158 N N . TYR B 1 107 ? -7.75 7.898 -0.904 1 95.69 107 TYR B N 1
ATOM 2159 C CA . TYR B 1 107 ? -8.352 9.227 -0.895 1 95.69 107 TYR B CA 1
ATOM 2160 C C . TYR B 1 107 ? -8.898 9.57 0.486 1 95.69 107 TYR B C 1
ATOM 2162 O O . TYR B 1 107 ? -8.711 10.68 0.979 1 95.69 107 TYR B O 1
ATOM 2170 N N . ARG B 1 108 ? -9.594 8.648 1.073 1 94.62 108 ARG B N 1
ATOM 2171 C CA . ARG B 1 108 ? -10.141 8.844 2.41 1 94.62 108 ARG B CA 1
ATOM 2172 C C . ARG B 1 108 ? -9.047 9.18 3.414 1 94.62 108 ARG B C 1
ATOM 2174 O O . ARG B 1 108 ? -9.195 10.086 4.23 1 94.62 108 ARG B O 1
ATOM 2181 N N . LEU B 1 109 ? -8.023 8.469 3.404 1 94.94 109 LEU B N 1
ATOM 2182 C CA . LEU B 1 109 ? -6.918 8.672 4.328 1 94.94 109 LEU B CA 1
ATOM 2183 C C . LEU B 1 109 ? -6.273 10.039 4.109 1 94.94 109 LEU B C 1
ATOM 2185 O O . LEU B 1 109 ? -5.961 10.742 5.07 1 94.94 109 LEU B O 1
ATOM 2189 N N . ALA B 1 110 ? -6.035 10.375 2.842 1 93.38 110 ALA B N 1
ATOM 2190 C CA . ALA B 1 110 ? -5.426 11.664 2.523 1 93.38 110 ALA B CA 1
ATOM 2191 C C . ALA B 1 110 ? -6.301 12.82 3.006 1 93.38 110 ALA B C 1
ATOM 2193 O O . ALA B 1 110 ? -5.797 13.789 3.568 1 93.38 110 ALA B O 1
ATOM 2194 N N . ARG B 1 111 ? -7.59 12.656 2.791 1 90.12 111 ARG B N 1
ATOM 2195 C CA . ARG B 1 111 ? -8.531 13.68 3.232 1 90.12 111 ARG B CA 1
ATOM 2196 C C . ARG B 1 111 ? -8.57 13.766 4.754 1 90.12 111 ARG B C 1
ATOM 2198 O O . ARG B 1 111 ? -8.617 14.867 5.312 1 90.12 111 ARG B O 1
AT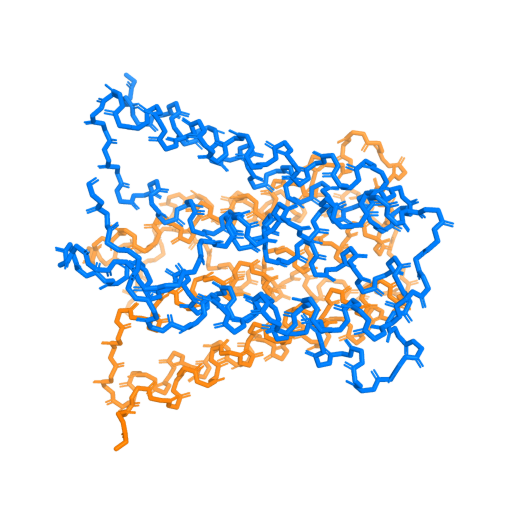OM 2205 N N . TYR B 1 112 ? -8.547 12.68 5.352 1 87.94 112 TYR B N 1
ATOM 2206 C CA . TYR B 1 112 ? -8.578 12.625 6.809 1 87.94 112 TYR B CA 1
ATOM 2207 C C . TYR B 1 112 ? -7.348 13.289 7.402 1 87.94 112 TYR B C 1
ATOM 2209 O O . TYR B 1 112 ? -7.449 14.039 8.375 1 87.94 112 TYR B O 1
ATOM 2217 N N . ASN B 1 113 ? -6.215 13.039 6.844 1 86.56 113 ASN B N 1
ATOM 2218 C CA . ASN B 1 113 ? -4.965 13.609 7.348 1 86.56 113 ASN B CA 1
ATOM 2219 C C . ASN B 1 113 ? -4.934 15.125 7.18 1 86.56 113 ASN B C 1
ATOM 2221 O O . ASN B 1 113 ? -4.195 15.812 7.883 1 86.56 113 ASN B O 1
ATOM 2225 N N . ASN B 1 114 ? -5.633 15.586 6.227 1 81.5 114 ASN B N 1
ATOM 2226 C CA . ASN B 1 114 ? -5.617 17.016 5.949 1 81.5 114 ASN B CA 1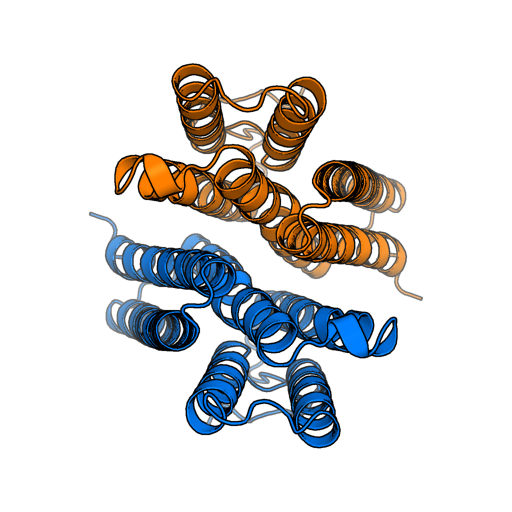
ATOM 2227 C C . ASN B 1 114 ? -6.77 17.734 6.641 1 81.5 114 ASN B C 1
ATOM 2229 O O . ASN B 1 114 ? -6.879 18.953 6.566 1 81.5 114 ASN B O 1
ATOM 2233 N N . SER B 1 115 ? -7.727 16.953 7.078 1 73.06 115 SER B N 1
ATOM 2234 C CA . SER B 1 115 ? -8.859 17.609 7.738 1 73.06 115 SER B CA 1
ATOM 2235 C C . SER B 1 115 ? -8.453 18.156 9.102 1 73.06 115 SER B C 1
ATOM 2237 O O . SER B 1 115 ? -7.633 17.562 9.797 1 73.06 115 SER B O 1
ATOM 2239 N N . THR B 1 116 ? -8.352 19.422 9.125 1 58.09 116 THR B N 1
ATOM 2240 C CA . THR B 1 116 ? -8.242 20.062 10.43 1 58.09 116 THR B CA 1
ATOM 2241 C C . THR B 1 116 ? -9.391 19.625 11.336 1 58.09 116 THR B C 1
ATOM 2243 O O . THR B 1 116 ? -10.43 19.188 10.859 1 58.09 116 THR B O 1
ATOM 2246 N N . PHE B 1 117 ? -9.109 19.453 12.734 1 47.78 117 PHE B N 1
ATOM 2247 C CA . PHE B 1 117 ? -9.953 19.078 13.859 1 47.78 117 PHE B CA 1
ATOM 2248 C C . PHE B 1 117 ? -11.359 19.625 13.688 1 47.78 117 PHE B C 1
ATOM 2250 O O . PHE B 1 117 ? -11.789 20.5 14.445 1 47.78 117 PHE B O 1
ATOM 2257 N N . ASN B 1 118 ? -11.766 20.031 12.477 1 48.19 118 ASN B N 1
ATOM 2258 C CA . ASN B 1 118 ? -13.086 20.594 12.789 1 48.19 118 ASN B CA 1
ATOM 2259 C C . ASN B 1 118 ? -14.102 19.484 13.062 1 48.19 118 ASN B C 1
ATOM 2261 O O . ASN B 1 118 ? -15.289 19.641 12.766 1 48.19 118 ASN B O 1
ATOM 2265 N N . ASN B 1 119 ? -13.828 18.484 13.812 1 48.5 119 ASN B N 1
ATOM 2266 C CA . ASN B 1 119 ? -14.742 17.578 14.5 1 48.5 119 ASN B CA 1
ATOM 2267 C C . ASN B 1 119 ? -15.594 16.781 13.508 1 48.5 119 ASN B C 1
ATOM 2269 O O . ASN B 1 119 ? -16.656 16.281 13.859 1 48.5 119 ASN B O 1
ATOM 2273 N N . VAL B 1 120 ? -15.508 17.047 12.234 1 50.31 120 VAL B N 1
ATOM 2274 C CA . VAL B 1 120 ? -16.453 16.312 11.406 1 50.31 120 VAL B CA 1
ATOM 2275 C C . VAL B 1 120 ? -15.703 15.273 10.578 1 50.31 120 VAL B C 1
ATOM 2277 O O . VAL B 1 120 ? -14.859 15.625 9.742 1 50.31 120 VAL B O 1
ATOM 2280 N N . TYR B 1 121 ? -15.492 14.188 11.156 1 59.41 121 TYR B N 1
ATOM 2281 C CA . TYR B 1 121 ? -14.914 13.117 10.352 1 59.41 121 TYR B CA 1
ATOM 2282 C C . TYR B 1 121 ? -15.953 12.516 9.414 1 59.41 121 TYR B C 1
ATOM 2284 O O . TYR B 1 121 ? -17.078 12.219 9.828 1 59.41 121 TYR B O 1
ATOM 2292 N N . THR B 1 122 ? -15.703 12.656 7.992 1 65.69 122 THR B N 1
ATOM 2293 C CA . THR B 1 122 ? -16.656 12.211 6.992 1 65.69 122 THR B CA 1
ATOM 2294 C C . THR B 1 122 ? -16.203 10.898 6.352 1 65.69 122 THR B C 1
ATOM 2296 O O . THR B 1 122 ? -15.016 10.695 6.125 1 65.69 122 THR B O 1
ATOM 2299 N N . GLY B 1 123 ? -17.016 9.812 6.438 1 81.19 123 GLY B N 1
ATOM 2300 C CA . GLY B 1 123 ? -16.859 8.508 5.816 1 81.19 123 GLY B CA 1
ATOM 2301 C C . GLY B 1 123 ? -16.453 7.426 6.797 1 81.19 123 GLY B C 1
ATOM 2302 O O . GLY B 1 123 ? -15.906 7.723 7.867 1 81.19 123 GLY B O 1
ATOM 2303 N N . ILE B 1 124 ? -16.625 6.219 6.473 1 91.94 124 ILE B N 1
ATOM 2304 C CA . ILE B 1 124 ? -16.25 5.133 7.367 1 91.94 124 ILE B CA 1
ATOM 2305 C C . ILE B 1 124 ? -14.734 4.949 7.336 1 91.94 124 ILE B C 1
ATOM 2307 O O . ILE B 1 124 ? -14.109 5.078 6.281 1 91.94 124 ILE B O 1
ATOM 2311 N N . PRO B 1 125 ? -14.156 4.648 8.453 1 94.44 125 PRO B N 1
ATOM 2312 C CA . PRO B 1 125 ? -12.711 4.398 8.477 1 94.44 125 PRO B CA 1
ATOM 2313 C C . PRO B 1 125 ? -12.305 3.199 7.625 1 94.44 125 PRO B C 1
ATOM 2315 O O . PRO B 1 125 ? -13.047 2.215 7.543 1 94.44 125 PRO B O 1
ATOM 2318 N N . ILE B 1 126 ? -11.172 3.336 6.988 1 97.38 126 ILE B N 1
ATOM 2319 C CA . ILE B 1 126 ? -10.656 2.291 6.109 1 97.38 126 ILE B CA 1
ATOM 2320 C C . ILE B 1 126 ? -10.445 1.004 6.906 1 97.38 126 ILE B C 1
ATOM 2322 O O . ILE B 1 126 ? -10.609 -0.096 6.371 1 97.38 126 ILE B O 1
ATOM 2326 N N . THR B 1 127 ? -10.078 1.115 8.211 1 97.81 127 THR B N 1
ATOM 2327 C CA . THR B 1 127 ? -9.891 -0.044 9.07 1 97.81 127 THR B CA 1
ATOM 2328 C C . THR B 1 127 ? -11.18 -0.854 9.18 1 97.81 127 THR B C 1
ATOM 2330 O O . THR B 1 127 ? -11.164 -2.08 9.047 1 97.81 127 THR B O 1
ATOM 2333 N N . LEU B 1 128 ? -12.266 -0.181 9.398 1 97.5 128 LEU B N 1
ATOM 2334 C CA . LEU B 1 128 ? -13.555 -0.848 9.484 1 97.5 128 LEU B CA 1
ATOM 2335 C C . LEU B 1 128 ? -13.914 -1.513 8.156 1 97.5 128 LEU B C 1
ATOM 2337 O O . LEU B 1 128 ? -14.391 -2.65 8.133 1 97.5 128 LEU B O 1
ATOM 2341 N N . ALA B 1 129 ? -13.719 -0.8 7.094 1 98 129 ALA B N 1
ATOM 2342 C CA . ALA B 1 129 ? -13.969 -1.373 5.777 1 98 129 ALA B CA 1
ATOM 2343 C C . ALA B 1 129 ? -13.133 -2.629 5.551 1 98 129 ALA B C 1
ATOM 2345 O O . ALA B 1 129 ? -13.641 -3.643 5.066 1 98 129 ALA B O 1
ATOM 2346 N N . GLY B 1 130 ? -11.844 -2.578 5.879 1 98.56 130 GLY B N 1
ATOM 2347 C CA . GLY B 1 130 ? -10.961 -3.723 5.738 1 98.56 130 GLY B CA 1
ATOM 2348 C C . GLY B 1 130 ? -11.398 -4.918 6.566 1 98.56 130 GLY B C 1
ATOM 2349 O O . GLY B 1 130 ? -11.336 -6.059 6.094 1 98.56 130 GLY B O 1
ATOM 2350 N N . ILE B 1 131 ? -11.82 -4.66 7.785 1 98.56 131 ILE B N 1
ATOM 2351 C CA . ILE B 1 131 ? -12.297 -5.719 8.672 1 98.56 131 ILE B CA 1
ATOM 2352 C C . ILE B 1 131 ? -13.539 -6.379 8.07 1 98.56 131 ILE B C 1
ATOM 2354 O O . ILE B 1 131 ? -13.648 -7.605 8.047 1 98.56 131 ILE B O 1
ATOM 2358 N N . LEU B 1 132 ? -14.422 -5.562 7.59 1 98.38 132 LEU B N 1
ATOM 2359 C CA . LEU B 1 132 ? -15.664 -6.078 7.02 1 98.38 132 LEU B CA 1
ATOM 2360 C C . LEU B 1 132 ? -15.383 -6.949 5.801 1 98.38 132 LEU B C 1
ATOM 2362 O O . LEU B 1 132 ? -15.969 -8.023 5.652 1 98.38 132 LEU B O 1
ATOM 2366 N N . VAL B 1 133 ? -14.5 -6.527 4.961 1 98.5 133 VAL B N 1
ATOM 2367 C CA . VAL B 1 133 ? -14.133 -7.309 3.783 1 98.5 133 VAL B CA 1
ATOM 2368 C C . VAL B 1 133 ? -13.469 -8.617 4.211 1 98.5 133 VAL B C 1
ATOM 2370 O O . VAL B 1 133 ? -13.758 -9.68 3.652 1 98.5 133 VAL B O 1
ATOM 2373 N N . ALA B 1 134 ? -12.578 -8.531 5.199 1 98.56 134 ALA B N 1
ATOM 2374 C CA . ALA B 1 134 ? -11.891 -9.711 5.699 1 98.56 134 ALA B CA 1
ATOM 2375 C C . ALA B 1 134 ? -12.883 -10.719 6.293 1 98.56 134 ALA B C 1
ATOM 2377 O O . ALA B 1 134 ? -12.781 -11.914 6.035 1 98.56 134 ALA B O 1
ATOM 2378 N N . LEU B 1 135 ? -13.812 -10.234 7.02 1 98.31 135 LEU B N 1
ATOM 2379 C CA . LEU B 1 135 ? -14.812 -11.109 7.629 1 98.31 135 LEU B CA 1
ATOM 2380 C C . LEU B 1 135 ? -15.711 -11.727 6.566 1 98.31 135 LEU B C 1
ATOM 2382 O O . LEU B 1 135 ? -16.062 -12.906 6.66 1 98.31 135 LEU B O 1
ATOM 2386 N N . TYR B 1 136 ? -16.109 -10.891 5.586 1 98.25 136 TYR B N 1
ATOM 2387 C CA . TYR B 1 136 ? -16.891 -11.414 4.469 1 98.25 136 TYR B CA 1
ATOM 2388 C C . TYR B 1 136 ? -16.156 -12.57 3.791 1 98.25 136 TYR B C 1
ATOM 2390 O O . TYR B 1 136 ? -16.75 -13.609 3.506 1 98.25 136 TYR B O 1
ATOM 2398 N N . ALA B 1 137 ? -14.844 -12.406 3.547 1 98.19 137 ALA B N 1
ATOM 2399 C CA . ALA B 1 137 ? -14.031 -13.445 2.924 1 98.19 137 ALA B CA 1
ATOM 2400 C C . ALA B 1 137 ? -13.961 -14.688 3.803 1 98.19 137 ALA B C 1
ATOM 2402 O O . ALA B 1 137 ? -14.008 -15.812 3.301 1 98.19 137 ALA B O 1
ATOM 2403 N N . LEU B 1 138 ? -13.852 -14.469 5.125 1 97.44 138 LEU B N 1
ATOM 2404 C CA . LEU B 1 138 ? -13.711 -15.57 6.066 1 97.44 138 LEU B CA 1
ATOM 2405 C C . LEU B 1 138 ? -14.969 -16.438 6.066 1 97.44 138 LEU B C 1
ATOM 2407 O O . LEU B 1 138 ? -14.875 -17.672 6.031 1 97.44 138 LEU B O 1
ATOM 2411 N N . VAL B 1 139 ? -16.109 -15.82 6.023 1 96.5 139 VAL B N 1
ATOM 2412 C CA . VAL B 1 139 ? -17.375 -16.547 6.121 1 96.5 139 VAL B CA 1
ATOM 2413 C C . VAL B 1 139 ? -17.672 -17.25 4.801 1 96.5 139 VAL B C 1
ATOM 2415 O O . VAL B 1 139 ? -18.312 -18.312 4.785 1 96.5 139 VAL B O 1
ATOM 2418 N N . THR B 1 140 ? -17.156 -16.734 3.707 1 96.44 140 THR B N 1
ATOM 2419 C CA . THR B 1 140 ? -17.453 -17.312 2.4 1 96.44 140 THR B CA 1
ATOM 2420 C C . THR B 1 140 ? -16.25 -18.062 1.847 1 96.44 140 THR B C 1
ATOM 2422 O O . THR B 1 140 ? -16.156 -18.312 0.641 1 96.44 140 THR B O 1
ATOM 2425 N N . LEU B 1 141 ? -15.305 -18.391 2.666 1 94.69 141 LEU B N 1
ATOM 2426 C CA . LEU B 1 141 ? -14.031 -18.969 2.264 1 94.69 141 LEU B CA 1
ATOM 2427 C C . LEU B 1 141 ? -14.242 -20.266 1.479 1 94.69 141 LEU B C 1
ATOM 2429 O O . LEU B 1 141 ? -13.516 -20.547 0.526 1 94.69 141 LEU B O 1
ATOM 2433 N N . ASN B 1 142 ? -15.266 -21.047 1.853 1 91.69 142 ASN B N 1
ATOM 2434 C CA . ASN B 1 142 ? -15.508 -22.359 1.25 1 91.69 142 ASN B CA 1
ATOM 2435 C C . ASN B 1 142 ? -16.406 -22.25 0.02 1 91.69 142 ASN B C 1
ATOM 2437 O O . ASN B 1 142 ? -16.531 -23.203 -0.743 1 91.69 142 ASN B O 1
ATOM 2441 N N . SER B 1 143 ? -17.062 -21.062 -0.205 1 91.06 143 SER B N 1
ATOM 2442 C CA . SER B 1 143 ? -17.922 -20.859 -1.364 1 91.06 143 SER B CA 1
ATOM 2443 C C . SER B 1 143 ? -17.812 -19.438 -1.897 1 91.06 143 SER B C 1
ATOM 2445 O O . SER B 1 143 ? -18.797 -18.688 -1.918 1 91.06 143 SER B O 1
ATOM 2447 N N . PRO B 1 144 ? -16.625 -19.109 -2.34 1 87.38 144 PRO B N 1
ATOM 2448 C CA . PRO B 1 144 ? -16.422 -17.75 -2.842 1 87.38 144 PRO B CA 1
ATOM 2449 C C . PRO B 1 144 ? -16.938 -17.562 -4.266 1 87.38 144 PRO B C 1
ATOM 2451 O O . PRO B 1 144 ? -16.156 -17.219 -5.168 1 87.38 144 PRO B O 1
ATOM 2454 N N . HIS B 1 145 ? -18.266 -17.719 -4.539 1 86.19 145 HIS B N 1
ATOM 2455 C CA . HIS B 1 145 ? -18.797 -17.719 -5.898 1 86.19 145 HIS B CA 1
ATOM 2456 C C . HIS B 1 145 ? -19.844 -16.641 -6.082 1 86.19 145 HIS B C 1
ATOM 2458 O O . HIS B 1 145 ? -20.359 -16.453 -7.188 1 86.19 145 HIS B O 1
ATOM 2464 N N . ASN B 1 146 ? -20.094 -15.922 -5.055 1 92.19 146 ASN B N 1
ATOM 2465 C CA . ASN B 1 146 ? -21.141 -14.906 -5.164 1 92.19 146 ASN B CA 1
ATOM 2466 C C . ASN B 1 146 ? -20.578 -13.586 -5.688 1 92.19 146 ASN B C 1
ATOM 2468 O O . ASN B 1 146 ? -20.359 -12.648 -4.914 1 92.19 146 ASN B O 1
ATOM 2472 N N . PHE B 1 147 ? -20.469 -13.469 -7.012 1 93.38 147 PHE B N 1
ATOM 2473 C CA . PHE B 1 147 ? -19.859 -12.312 -7.66 1 93.38 147 PHE B CA 1
ATOM 2474 C C . PHE B 1 147 ? -20.672 -11.055 -7.395 1 93.38 147 PHE B C 1
ATOM 2476 O O . PHE B 1 147 ? -20.125 -10.047 -6.93 1 93.38 147 PHE B O 1
ATOM 2483 N N . PRO B 1 148 ? -21.984 -11.102 -7.625 1 95 148 PRO B N 1
ATOM 2484 C CA . PRO B 1 148 ? -22.766 -9.867 -7.48 1 95 148 PRO B CA 1
ATOM 2485 C C . PRO B 1 148 ? -22.672 -9.273 -6.078 1 95 148 PRO B C 1
ATOM 2487 O O . PRO B 1 148 ? -22.469 -8.07 -5.926 1 95 148 PRO B O 1
ATOM 2490 N N . LEU B 1 149 ? -22.812 -10.133 -5.117 1 96.25 149 LEU B N 1
ATOM 2491 C CA . LEU B 1 149 ? -22.75 -9.656 -3.742 1 96.25 149 LEU B CA 1
ATOM 2492 C C . LEU B 1 149 ? -21.391 -9.047 -3.428 1 96.25 149 LEU B C 1
ATOM 2494 O O . LEU B 1 149 ? -21.312 -8.008 -2.779 1 96.25 149 LEU B O 1
ATOM 2498 N N . THR B 1 150 ? -20.375 -9.742 -3.82 1 97.38 150 THR B N 1
ATOM 2499 C CA . THR B 1 150 ? -19.016 -9.281 -3.559 1 97.38 150 THR B CA 1
ATOM 2500 C C . THR B 1 150 ? -18.766 -7.938 -4.23 1 97.38 150 THR B C 1
ATOM 2502 O O . THR B 1 150 ? -18.188 -7.027 -3.623 1 97.38 150 THR B O 1
ATOM 2505 N N . ILE B 1 151 ? -19.219 -7.785 -5.484 1 97.69 151 ILE B N 1
ATOM 2506 C CA . ILE B 1 151 ? -19.062 -6.539 -6.227 1 97.69 151 ILE B CA 1
ATOM 2507 C C . ILE B 1 151 ? -19.797 -5.414 -5.5 1 97.69 151 ILE B C 1
ATOM 2509 O O . ILE B 1 151 ? -19.266 -4.324 -5.316 1 97.69 151 ILE B O 1
ATOM 2513 N N . ILE B 1 152 ? -20.969 -5.68 -5.055 1 97.69 152 ILE B N 1
ATOM 2514 C CA . ILE B 1 152 ? -21.797 -4.699 -4.352 1 97.69 152 ILE B CA 1
ATOM 2515 C C . ILE B 1 152 ? -21.094 -4.27 -3.064 1 97.69 152 ILE B C 1
ATOM 2517 O O . ILE B 1 152 ? -21.016 -3.074 -2.766 1 97.69 152 ILE B O 1
ATOM 2521 N N . ILE B 1 153 ? -20.578 -5.207 -2.307 1 97.56 153 ILE B N 1
ATOM 2522 C CA . ILE B 1 153 ? -19.891 -4.922 -1.048 1 97.56 153 ILE B CA 1
ATOM 2523 C C . ILE B 1 153 ? -18.688 -4.023 -1.309 1 97.56 153 ILE B C 1
ATOM 2525 O O . ILE B 1 153 ? -18.484 -3.021 -0.618 1 97.56 153 ILE B O 1
ATOM 2529 N N . MET B 1 154 ? -17.875 -4.348 -2.332 1 97.81 154 MET B N 1
ATOM 2530 C CA . MET B 1 154 ? -16.672 -3.582 -2.643 1 97.81 154 MET B CA 1
ATOM 2531 C C . MET B 1 154 ? -17.031 -2.152 -3.043 1 97.81 154 MET B C 1
ATOM 2533 O O . MET B 1 154 ? -16.375 -1.202 -2.6 1 97.81 154 MET B O 1
ATOM 2537 N N . PHE B 1 155 ? -18.062 -1.966 -3.797 1 97.81 155 PHE B N 1
ATOM 2538 C CA . PHE B 1 155 ? -18.453 -0.637 -4.254 1 97.81 155 PHE B CA 1
ATOM 2539 C C . PHE B 1 155 ? -19.078 0.16 -3.123 1 97.81 155 PHE B C 1
ATOM 2541 O O . PHE B 1 155 ? -18.828 1.358 -2.98 1 97.81 155 PHE B O 1
ATOM 2548 N N . ILE B 1 156 ? -19.906 -0.468 -2.354 1 97.62 156 ILE B N 1
ATOM 2549 C CA . ILE B 1 156 ? -20.578 0.213 -1.254 1 97.62 156 ILE B CA 1
ATOM 2550 C C . ILE B 1 156 ? -19.547 0.699 -0.239 1 97.62 156 ILE B C 1
ATOM 2552 O O . ILE B 1 156 ? -19.594 1.85 0.201 1 97.62 156 ILE B O 1
ATOM 2556 N N . LEU B 1 157 ? -18.656 -0.212 0.139 1 97.81 157 LEU B N 1
ATOM 2557 C CA . LEU B 1 157 ? -17.625 0.169 1.108 1 97.81 157 LEU B CA 1
ATOM 2558 C C . LEU B 1 157 ? -16.734 1.278 0.555 1 97.81 157 LEU B C 1
ATOM 2560 O O . LEU B 1 157 ? -16.328 2.18 1.292 1 97.81 157 LEU B O 1
ATOM 2564 N N . SER B 1 158 ? -16.438 1.217 -0.778 1 98 158 SER B N 1
ATOM 2565 C CA . SER B 1 158 ? -15.664 2.277 -1.412 1 98 158 SER B CA 1
ATOM 2566 C C . SER B 1 158 ? -16.391 3.613 -1.349 1 98 158 SER B C 1
ATOM 2568 O O . SER B 1 158 ? -15.805 4.641 -1.013 1 98 158 SER B O 1
ATOM 2570 N N . TYR B 1 159 ? -17.641 3.553 -1.615 1 96.38 159 TYR B N 1
ATOM 2571 C CA . TYR B 1 159 ? -18.469 4.758 -1.585 1 96.38 159 TYR B CA 1
ATOM 2572 C C . TYR B 1 159 ? -18.562 5.324 -0.174 1 96.38 159 TYR B C 1
ATOM 2574 O O . TYR B 1 159 ? -18.438 6.539 0.022 1 96.38 159 TYR B O 1
ATOM 2582 N N . LEU B 1 160 ? -18.781 4.48 0.779 1 95.38 160 LEU B N 1
ATOM 2583 C CA . LEU B 1 160 ? -18.938 4.902 2.168 1 95.38 160 LEU B CA 1
ATOM 2584 C C . LEU B 1 160 ? -17.641 5.547 2.676 1 95.38 160 LEU B C 1
ATOM 2586 O O . LEU B 1 160 ? -17.688 6.457 3.504 1 95.38 160 LEU B O 1
ATOM 2590 N N . MET B 1 161 ? -16.516 5.133 2.217 1 94.81 161 MET B N 1
ATOM 2591 C CA . MET B 1 161 ? -15.242 5.703 2.648 1 94.81 161 MET B CA 1
ATOM 2592 C C . MET B 1 161 ? -15.078 7.129 2.133 1 94.81 161 MET B C 1
ATOM 2594 O O . MET B 1 161 ? -14.5 7.977 2.814 1 94.81 161 MET B O 1
ATOM 2598 N N . VAL B 1 162 ? -15.578 7.426 0.933 1 92.94 162 VAL B N 1
ATOM 2599 C CA . VAL B 1 162 ? -15.344 8.727 0.319 1 92.94 162 VAL B CA 1
ATOM 2600 C C . VAL B 1 162 ? -16.547 9.641 0.575 1 92.94 162 VAL B C 1
ATOM 2602 O O . VAL B 1 162 ? -16.484 10.844 0.333 1 92.94 162 VAL B O 1
ATOM 2605 N N . 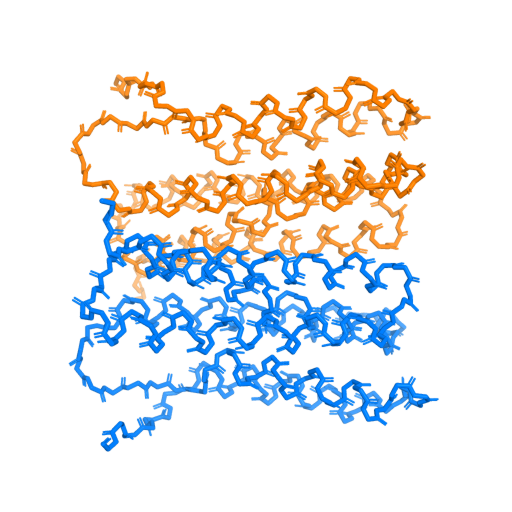SER B 1 163 ? -17.594 9.117 1.079 1 87.31 163 SER B N 1
ATOM 2606 C CA . SER B 1 163 ? -18.812 9.891 1.323 1 87.31 163 SER B CA 1
ATOM 2607 C C . SER B 1 163 ? -18.578 10.961 2.391 1 87.31 163 SER B C 1
ATOM 2609 O O . SER B 1 163 ? -17.625 10.867 3.166 1 87.31 163 SER B O 1
ATOM 2611 N N . LYS B 1 164 ? -19.297 12.094 2.279 1 73.56 164 LYS B N 1
ATOM 2612 C CA . LYS B 1 164 ? -19.219 13.203 3.229 1 73.56 164 LYS B CA 1
ATOM 2613 C C . LYS B 1 164 ? -20.172 12.984 4.398 1 73.56 164 LYS B C 1
ATOM 2615 O O . LYS B 1 164 ? -20.516 13.93 5.113 1 73.56 164 LYS B O 1
ATOM 2620 N N . PHE B 1 165 ? -20.609 11.852 4.414 1 62.75 165 PHE B N 1
ATOM 2621 C CA . PHE B 1 165 ? -21.516 11.602 5.523 1 62.75 165 PHE B CA 1
ATOM 2622 C C . PHE B 1 165 ? -20.828 11.805 6.859 1 62.75 165 PHE B C 1
ATOM 2624 O O . PHE B 1 165 ? -19.734 11.281 7.082 1 62.75 165 PHE B O 1
ATOM 2631 N N . GLN B 1 166 ? -21.156 12.875 7.637 1 55.97 166 GLN B N 1
ATOM 2632 C CA . GLN B 1 166 ? -20.578 13.25 8.922 1 55.97 166 GLN B CA 1
ATOM 2633 C C . GLN B 1 166 ? -20.906 12.219 10 1 55.97 166 GLN B C 1
ATOM 2635 O O . GLN B 1 166 ? -22.062 11.828 10.164 1 55.97 166 GLN B O 1
ATOM 2640 N N . ILE B 1 167 ? -20.125 11.43 10.344 1 49.94 167 ILE B N 1
ATOM 2641 C CA . ILE B 1 167 ? -20.344 10.648 11.555 1 49.94 167 ILE B CA 1
ATOM 2642 C C . ILE B 1 167 ? -19.875 11.445 12.773 1 49.94 167 ILE B C 1
ATOM 2644 O O . ILE B 1 167 ? -18.719 11.883 12.828 1 49.94 167 ILE B O 1
ATOM 2648 N N . LYS B 1 168 ? -20.719 12.258 13.508 1 42.78 168 LYS B N 1
ATOM 2649 C CA . LYS B 1 168 ? -20.484 13.062 14.703 1 42.78 168 LYS B CA 1
ATOM 2650 C C . LYS B 1 168 ? -19.641 12.305 15.711 1 42.78 168 LYS B C 1
ATOM 2652 O O . LYS B 1 168 ? -19.938 11.156 16.062 1 42.78 168 LYS B O 1
ATOM 2657 N N . LYS B 1 169 ? -18.312 12.594 15.891 1 44.16 169 LYS B N 1
ATOM 2658 C CA . LYS B 1 169 ? -17.672 12.117 17.125 1 44.16 169 LYS B CA 1
ATOM 2659 C C . LYS B 1 169 ? -18.422 12.625 18.359 1 44.16 169 LYS B C 1
ATOM 2661 O O . LYS B 1 169 ? -18.656 13.828 18.484 1 44.16 169 LYS B O 1
ATOM 2666 N N . ARG B 1 170 ? -19.328 11.789 18.922 1 36.38 170 ARG B N 1
ATOM 2667 C CA . ARG B 1 170 ? -19.828 12.227 20.219 1 36.38 170 ARG B CA 1
ATOM 2668 C C . ARG B 1 170 ? -18.719 12.242 21.25 1 36.38 170 ARG B C 1
ATOM 2670 O O . ARG B 1 170 ? -17.859 11.367 21.25 1 36.38 170 ARG B O 1
#

InterPro domains:
  IPR000462 CDP-alcohol phosphatidyltransferase [PF01066] (6-154)
  IPR004533 CDP-diacylglycerol--serine O-phosphatidyltransferase [TIGR00473] (11-165)
  IPR043130 CDP-alcohol phosphatidyltransferase, transmembrane domain [G3DSA:1.20.120.1760] (1-168)
  IPR048254 CDP-alcohol phosphatidyltransferase, conserved site [PS00379] (47-69)
  IPR050324 CDP-alcohol phosphatidyltransferase class-I [PTHR14269] (6-82)

Solvent-accessible surface area (backbone atoms only — not comparable to full-atom values): 16715 Å² total; per-residue (Å²): 130,69,79,57,51,63,29,42,53,27,32,49,48,13,31,51,26,8,55,49,16,44,53,26,38,74,68,67,36,52,69,59,16,34,50,23,34,50,50,16,48,53,26,47,54,46,20,53,49,46,23,58,73,67,68,38,83,51,69,46,49,53,42,37,40,51,48,21,44,40,42,22,24,16,44,27,42,34,52,41,51,34,60,68,47,47,25,70,80,54,46,69,59,28,52,50,56,40,49,48,33,30,51,28,36,42,50,32,48,19,49,55,73,58,51,67,88,70,67,62,50,46,32,53,56,49,61,59,50,20,47,51,52,32,51,52,48,61,76,30,63,91,61,49,71,59,57,69,60,52,51,50,51,43,51,50,50,24,47,41,21,60,32,73,53,63,52,73,75,126,129,68,78,56,51,62,29,42,52,27,32,49,47,13,30,50,26,9,53,50,14,44,53,26,39,76,68,68,37,52,69,60,15,36,49,23,34,51,51,16,49,50,25,47,54,45,21,53,50,48,23,58,74,67,68,38,84,51,69,45,50,53,43,37,40,50,49,21,45,39,43,23,24,15,45,26,42,34,52,40,50,35,60,69,47,47,25,70,80,56,45,70,60,29,53,50,56,39,49,48,32,30,52,26,36,42,49,32,48,19,49,56,72,58,51,67,89,69,66,61,52,47,32,52,56,49,61,58,48,21,47,52,50,31,49,53,48,62,75,30,63,91,60,49,72,59,57,69,61,51,53,48,51,44,50,50,50,23,48,42,21,59,32,74,55,63,51,72,75,125

Secondary structure (DSSP, 8-state):
--TTHHHHHHHHHHHHHHHHHHHHHHTT-HHHHHHHHHHHHHHHHHHHHHHHHTT---HHHHHHHHHHHIIIIIIHHHHHHHHHTTGGGGTHHHHHHHHHHHHHHHHHHHHHHH--SSSEEES--HHHHHHHHHHHHHHTTT-TT-HHHHHHHHHHHHHHHH---EEE--/--TTHHHHHHHHHHHHHHHHHHHHHHTT-HHHHHHHHHHHHHHHHHHHHHHHHTT---HHHHHHHHHHHIIIIIIHHHHHHHHHTTGGGGTHHHHHHHHHHHHHHHHHHHHHHH--S-SEEES--HHHHHHHHHHHHHHTTT-TT-HHHHHHHHHHHHHHHH---EEE--